Protein AF-A0A4Y8D095-F1 (afdb_monomer)

Mean predicted aligned error: 17.62 Å

Organism: NCBI:txid38488

InterPro domains:
  IPR000326 Phosphatidic acid phosphatase type 2/haloperoxidase [PF01569] (155-206)
  IPR036938 Phosphatidic acid phosphatase type 2/haloperoxidase superfamily [SSF48317] (33-218)
  IPR043216 Phosphatidic acid phosphatases-like [PTHR10165] (28-145)

pLDDT: mean 82.64, std 12.4, range [42.34, 95.5]

Secondary structure (DSSP, 8-state):
----------GGGS-SHHHHHHHHHHHSSHHHHHHHHHHHHHHHHHHHH-PPPP----TT-GGG-PPP-SS-SS-HHHHHIIIIIHHHHHHHHHHHHTT--HHHHHHHHHHHHHHHHHHHHHHHHHHHHH-PPPTTHHHHH---TTS--------HHHHHHHHHHHHHHHHHHHHHHHTT-S-HHHHHHHHHHHHHHHHHHHHHHS--TTSTTTTSPPPPHHHHHHHHHHHHHHHHHHHHHHHHHHHHHHHHSS--

Foldseek 3Di:
DDDDDDPPPDLCPDDDDSNVVVVCVVVDCVVLVVLQVVLLVVQVCCVPPADFDADDDAPPDQQQADADDPDDPADPVNVCCVLPVVVLVVLVVVCVVVVHDPVVVVVVNSVSSSVVSVVSSVVVVVCRVVNDDDSPNCNVVVDDPPDDHPDPPPPVVVVCVVCVVVVVLVVVLVVCVVVVNDDPVVSVVVVVVVVVVVVVVLVVFAPDPPDPRRVHGDDDPVRVVVVVVVVVVVVVVVVVVVVVVVVVVVVVVVPD

Radius of gyration: 37.76 Å; Cα contacts (8 Å, |Δi|>4): 104; chains: 1; bounding box: 84×69×95 Å

Sequence (256 aa):
MSRIGRNTGGLTSKPGWIGAVARFWEKSYAPDYVGFVLLLTAYILIEFLREPFHRMFFINNINIQYPHALVERVPVGWNLIYAGVIPCITLAIWLGISRANLHKCHVTMLGFFIGLVLTSFITDVIKNAVGRPRPDLISRCKPTPETPENKPRTDLGRVLLALAPLLGAAMIAISRCEDYRHDVYDVTCGSILGISLAYFSYRRYFPRLHSSKCHEPYPSREAAFNQGFGKIKNDEETEVGRAREFDVSDNESDAS

Solvent-accessible surface area (backbone atoms only — not comparable to full-atom values): 15115 Å² total; per-residue (Å²): 140,80,85,82,77,77,86,82,81,52,65,56,75,42,86,58,70,68,12,50,50,44,46,48,48,75,75,39,69,56,58,60,54,52,51,42,53,52,50,53,50,52,40,54,49,44,72,73,73,54,80,64,43,84,65,92,82,64,89,73,42,72,76,30,58,37,78,65,74,89,70,65,96,68,46,74,71,56,47,50,42,62,71,46,50,48,55,51,49,52,50,51,50,51,40,57,76,66,65,52,54,70,69,56,52,49,54,54,51,51,50,50,53,45,50,51,54,51,51,53,44,54,51,50,55,49,50,33,70,65,25,73,78,56,43,33,44,48,58,72,67,56,77,63,90,85,60,84,73,72,71,82,85,75,57,60,66,60,52,53,64,64,43,49,64,56,52,52,51,49,54,53,53,50,52,37,46,74,69,69,72,46,56,70,67,57,58,49,52,52,50,53,51,52,53,49,52,51,50,52,57,46,57,72,48,23,54,60,84,88,44,98,57,38,88,46,64,66,74,49,74,64,57,52,48,52,52,50,55,52,46,53,54,51,51,52,53,50,51,54,50,52,50,52,54,52,56,48,56,59,59,61,68,76,73,118

Structure (mmCIF, N/CA/C/O backbone):
data_AF-A0A4Y8D095-F1
#
_entry.id   AF-A0A4Y8D095-F1
#
loop_
_atom_site.group_PDB
_atom_site.id
_atom_site.type_symbol
_atom_site.label_atom_id
_atom_site.label_alt_id
_atom_site.label_comp_id
_atom_site.label_asym_id
_atom_site.label_entity_id
_atom_site.label_seq_id
_atom_site.pdbx_PDB_ins_code
_atom_site.Cartn_x
_atom_site.Cartn_y
_atom_site.Cartn_z
_atom_site.occupancy
_atom_site.B_iso_or_equiv
_atom_site.auth_seq_id
_atom_site.auth_comp_id
_atom_site.auth_asym_id
_atom_site.auth_atom_id
_atom_site.pdbx_PDB_model_num
ATOM 1 N N . MET A 1 1 ? -17.726 38.857 41.041 1.00 46.12 1 MET A N 1
ATOM 2 C CA . MET A 1 1 ? -17.926 38.818 39.569 1.00 46.12 1 MET A CA 1
ATOM 3 C C . MET A 1 1 ? -16.888 37.839 39.029 1.00 46.12 1 MET A C 1
ATOM 5 O O . MET A 1 1 ? -15.747 37.989 39.414 1.00 46.12 1 MET A O 1
ATOM 9 N N . SER A 1 2 ? -17.147 36.757 38.299 1.00 42.34 2 SER A N 1
ATOM 10 C CA . SER A 1 2 ? -18.188 36.410 37.330 1.00 42.34 2 SER A CA 1
ATOM 11 C C . SER A 1 2 ? -18.339 34.874 37.314 1.00 42.34 2 SER A C 1
ATOM 13 O O . SER A 1 2 ? -17.343 34.163 37.194 1.00 42.34 2 SER A O 1
ATOM 15 N N . ARG A 1 3 ? -19.566 34.349 37.458 1.00 46.00 3 ARG A N 1
ATOM 16 C CA . ARG A 1 3 ? -19.883 32.953 37.111 1.00 46.00 3 ARG A CA 1
ATOM 17 C C . ARG A 1 3 ? -20.113 32.923 35.603 1.00 46.00 3 ARG A C 1
ATOM 19 O O . ARG A 1 3 ? -21.157 33.368 35.137 1.00 46.00 3 ARG A O 1
ATOM 26 N N . ILE A 1 4 ? -19.139 32.416 34.854 1.00 52.09 4 ILE A N 1
ATOM 27 C CA . ILE A 1 4 ? -19.283 32.152 33.421 1.00 52.09 4 ILE A CA 1
ATOM 28 C C . ILE A 1 4 ? -20.331 31.044 33.261 1.00 52.09 4 ILE A C 1
ATOM 30 O O . ILE A 1 4 ? -20.116 29.897 33.656 1.00 52.09 4 ILE A O 1
ATOM 34 N N . GLY A 1 5 ? -21.498 31.418 32.737 1.00 47.72 5 GLY A N 1
ATOM 35 C CA . GLY A 1 5 ? -22.585 30.503 32.424 1.00 47.72 5 GLY A CA 1
ATOM 36 C C . GLY A 1 5 ? -22.157 29.505 31.353 1.00 47.72 5 GLY A C 1
ATOM 37 O O . GLY A 1 5 ? -21.861 29.882 30.221 1.00 47.72 5 GLY A O 1
ATOM 38 N N . ARG A 1 6 ? -22.147 28.215 31.702 1.00 48.38 6 ARG A N 1
ATOM 39 C CA . ARG A 1 6 ? -22.129 27.136 30.710 1.00 48.38 6 ARG A CA 1
ATOM 40 C C . ARG A 1 6 ? -23.477 27.132 29.997 1.00 48.38 6 ARG A C 1
ATOM 42 O O . ARG A 1 6 ? -24.501 26.797 30.588 1.00 48.38 6 ARG A O 1
ATOM 49 N N . ASN A 1 7 ? -23.443 27.512 28.728 1.00 44.97 7 ASN A N 1
ATOM 50 C CA . ASN A 1 7 ? -24.549 27.450 27.788 1.00 44.97 7 ASN A CA 1
ATOM 51 C C . ASN A 1 7 ? -25.030 25.987 27.655 1.00 44.97 7 ASN A C 1
ATOM 53 O O . ASN A 1 7 ? -24.430 25.190 26.939 1.00 44.97 7 ASN A O 1
ATOM 57 N N . THR A 1 8 ? -26.058 25.598 28.412 1.00 50.53 8 THR A N 1
ATOM 58 C CA . THR A 1 8 ? -26.595 24.225 28.470 1.00 50.53 8 THR A CA 1
ATOM 59 C C . THR A 1 8 ? -27.877 24.121 27.646 1.00 50.53 8 THR A C 1
ATOM 61 O O . THR A 1 8 ? -28.969 23.890 28.153 1.00 50.53 8 THR A O 1
ATOM 64 N N . GLY A 1 9 ? -27.732 24.295 26.333 1.00 51.09 9 GLY A N 1
ATOM 65 C CA . GLY A 1 9 ? -28.782 24.053 25.339 1.00 51.09 9 GLY A CA 1
ATOM 66 C C . GLY A 1 9 ? -28.543 22.775 24.529 1.00 51.09 9 GLY A C 1
ATOM 67 O O . GLY A 1 9 ? -28.634 22.810 23.305 1.00 51.09 9 GLY A O 1
ATOM 68 N N . GLY A 1 10 ? -28.159 21.669 25.176 1.00 64.25 10 GLY A N 1
ATOM 69 C CA . GLY A 1 10 ? -27.955 20.380 24.502 1.00 64.25 10 GLY A CA 1
ATOM 70 C C . GLY A 1 10 ? -29.271 19.771 24.000 1.00 64.25 10 GLY A C 1
ATOM 71 O O . GLY A 1 10 ? -30.337 20.047 24.544 1.00 64.25 10 GLY A O 1
ATOM 72 N N . LEU A 1 11 ? -29.229 18.911 22.973 1.00 62.97 11 LEU A N 1
ATOM 73 C CA . LEU A 1 11 ? -30.430 18.231 22.448 1.00 62.97 11 LEU A CA 1
ATOM 74 C C . LEU A 1 11 ? -31.210 17.447 23.524 1.00 62.97 11 LEU A C 1
ATOM 76 O O . LEU A 1 11 ? -32.407 17.223 23.367 1.00 62.97 11 LEU A O 1
ATOM 80 N N . THR A 1 12 ? -30.556 17.066 24.621 1.00 67.25 12 THR A N 1
ATOM 81 C CA . THR A 1 12 ? -31.124 16.315 25.746 1.00 67.25 12 THR A CA 1
ATOM 82 C C . THR A 1 12 ? -32.072 17.111 26.640 1.00 67.25 12 THR A C 1
ATOM 84 O O . THR A 1 12 ? -32.918 16.500 27.296 1.00 67.25 12 THR A O 1
ATOM 87 N N . SER A 1 13 ? -31.985 18.448 26.652 1.00 71.44 13 SER A N 1
ATOM 88 C CA . SER A 1 13 ? -32.890 19.321 27.417 1.00 71.44 13 SER A CA 1
ATOM 89 C C . SER A 1 13 ? -34.117 19.779 26.621 1.00 71.44 13 SER A C 1
ATOM 91 O O . SER A 1 13 ? -35.021 20.392 27.191 1.00 71.44 13 SER A O 1
ATOM 93 N N . LYS A 1 14 ? -34.198 19.456 25.320 1.00 77.25 14 LYS A N 1
ATOM 94 C CA . LYS A 1 14 ? -35.360 19.787 24.483 1.00 77.25 14 LYS A CA 1
ATOM 95 C C . LYS A 1 14 ? -36.558 18.877 24.822 1.00 77.25 14 LYS A C 1
ATOM 97 O O . LYS A 1 14 ? -36.400 17.655 24.844 1.00 77.25 14 LYS A O 1
ATOM 102 N N . PRO A 1 15 ? -37.763 19.425 25.060 1.00 76.44 15 PRO A N 1
ATOM 103 C CA . PRO A 1 15 ? -38.967 18.617 25.233 1.00 76.44 15 PRO A CA 1
ATOM 104 C C . PRO A 1 15 ? -39.385 17.956 23.909 1.00 76.44 15 PRO A C 1
ATOM 106 O O . PRO A 1 15 ? -39.141 18.487 22.826 1.00 76.44 15 PRO A O 1
ATOM 109 N N . GLY A 1 16 ? -40.021 16.786 23.997 1.00 84.88 16 GLY A N 1
ATOM 110 C CA . GLY A 1 16 ? -40.491 16.015 22.842 1.00 84.88 16 GLY A CA 1
ATOM 111 C C . GLY A 1 16 ? -39.612 14.813 22.476 1.00 84.88 16 GLY A C 1
ATOM 112 O O . GLY A 1 16 ? -38.647 14.472 23.163 1.00 84.88 16 GLY A O 1
ATOM 113 N N . TRP A 1 17 ? -39.984 14.144 21.383 1.00 83.69 17 TRP A N 1
ATOM 114 C CA . TRP A 1 17 ? -39.402 12.870 20.946 1.00 83.69 17 TRP A CA 1
ATOM 115 C C . TRP A 1 17 ? -37.894 12.945 20.656 1.00 83.69 17 TRP A C 1
ATOM 117 O O . TRP A 1 17 ? -37.155 12.049 21.049 1.00 83.69 17 TRP A O 1
ATOM 127 N N . ILE A 1 18 ? -37.408 14.051 20.085 1.00 82.50 18 ILE A N 1
ATOM 128 C CA . ILE A 1 18 ? -35.979 14.272 19.792 1.00 82.50 18 ILE A CA 1
ATOM 129 C C . ILE A 1 18 ? -35.139 14.267 21.079 1.00 82.50 18 ILE A C 1
ATOM 131 O O . ILE A 1 18 ? -34.088 13.631 21.137 1.00 82.50 18 ILE A O 1
ATOM 135 N N . GLY A 1 19 ? -35.618 14.922 22.141 1.00 81.12 19 GLY A N 1
ATOM 136 C CA . GLY A 1 19 ? -34.935 14.917 23.435 1.00 81.12 19 GLY A CA 1
ATOM 137 C C . GLY A 1 19 ? -35.072 13.593 24.187 1.00 81.12 19 GLY A C 1
ATOM 138 O O . GLY A 1 19 ? -34.216 13.270 25.009 1.00 81.12 19 GLY A O 1
ATOM 139 N N . ALA A 1 20 ? -36.121 12.807 23.923 1.00 80.56 20 ALA A N 1
ATOM 140 C CA . ALA A 1 20 ? -36.251 11.446 24.447 1.00 80.56 20 ALA A CA 1
ATOM 141 C C . ALA A 1 20 ? -35.244 10.488 23.784 1.00 80.56 20 ALA A C 1
ATOM 143 O O . ALA A 1 20 ? -34.559 9.749 24.490 1.00 80.56 20 ALA A O 1
ATOM 144 N N . VAL A 1 21 ? -35.088 10.565 22.458 1.00 82.81 21 VAL A N 1
ATOM 145 C CA . VAL A 1 21 ? -34.087 9.792 21.703 1.00 82.81 21 VAL A CA 1
ATOM 146 C C . VAL A 1 21 ? -32.671 10.173 22.128 1.00 82.81 21 VAL A C 1
ATOM 148 O O . VAL A 1 21 ? -31.880 9.286 22.425 1.00 82.81 21 VAL A O 1
ATOM 151 N N . ALA A 1 22 ? -32.360 11.467 22.248 1.00 80.75 22 ALA A N 1
ATOM 152 C CA . ALA A 1 22 ? -31.041 11.921 22.699 1.00 80.75 22 ALA A CA 1
ATOM 153 C C . ALA A 1 22 ? -30.687 11.398 24.106 1.00 80.75 22 ALA A C 1
ATOM 155 O O . ALA A 1 22 ? -29.580 10.915 24.330 1.00 80.75 22 ALA A O 1
ATOM 156 N N . ARG A 1 23 ? -31.645 11.414 25.045 1.00 80.06 23 ARG A N 1
ATOM 157 C CA . ARG A 1 23 ? -31.452 10.859 26.397 1.00 80.06 23 ARG A CA 1
ATOM 158 C C . ARG A 1 23 ? -31.293 9.340 26.395 1.00 80.06 23 ARG A C 1
ATOM 160 O O . ARG A 1 23 ? -30.511 8.813 27.180 1.00 80.06 23 ARG A O 1
ATOM 167 N N . PHE A 1 24 ? -32.025 8.635 25.535 1.00 81.00 24 PHE A N 1
ATOM 168 C CA . PHE A 1 24 ? -31.871 7.191 25.365 1.00 81.00 24 PHE A CA 1
ATOM 169 C C . PHE A 1 24 ? -30.495 6.840 24.786 1.00 81.00 24 PHE A C 1
ATOM 171 O O . PHE A 1 24 ? -29.859 5.908 25.269 1.00 81.00 24 PHE A O 1
ATOM 178 N N . TRP A 1 25 ? -30.025 7.617 23.809 1.00 81.12 25 TRP A N 1
ATOM 179 C CA . TRP A 1 25 ? -28.739 7.439 23.136 1.00 81.12 25 TRP A CA 1
ATOM 180 C C . TRP A 1 25 ? -27.539 7.691 24.056 1.00 81.12 25 TRP A C 1
ATOM 182 O O . TRP A 1 25 ? -26.561 6.961 23.984 1.00 81.12 25 TRP A O 1
ATOM 192 N N . GLU A 1 26 ? -27.620 8.678 24.955 1.00 77.81 26 GLU A N 1
ATOM 193 C CA . GLU A 1 26 ? -26.567 8.927 25.956 1.00 77.81 26 GLU A CA 1
ATOM 194 C C . GLU A 1 26 ? -26.550 7.893 27.089 1.00 77.81 26 GLU A C 1
ATOM 196 O O . GLU A 1 26 ? -25.509 7.650 27.695 1.00 77.81 26 GLU A O 1
ATOM 201 N N . LYS A 1 27 ? -27.707 7.308 27.420 1.00 77.12 27 LYS A N 1
ATOM 202 C CA . LYS A 1 27 ? -27.858 6.440 28.599 1.00 77.12 27 LYS A CA 1
ATOM 203 C C . LYS A 1 27 ? -27.802 4.945 28.277 1.00 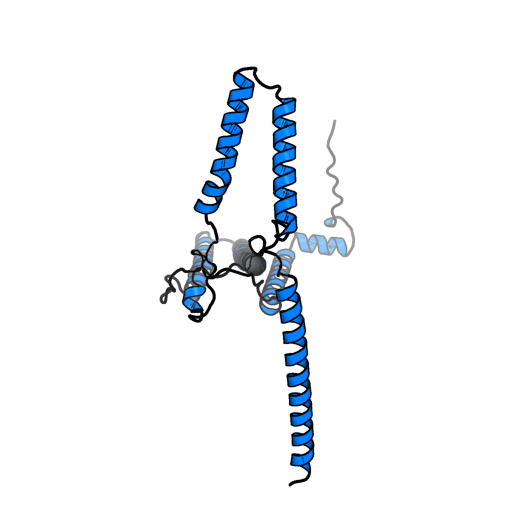77.12 27 LYS A C 1
ATOM 205 O O . LYS A 1 27 ? -27.700 4.136 29.196 1.00 77.12 27 LYS A O 1
ATOM 210 N N . SER A 1 28 ? -27.875 4.586 26.998 1.00 80.75 28 SER A N 1
ATOM 211 C CA . SER A 1 28 ? -27.890 3.204 26.511 1.00 80.75 28 SER A CA 1
ATOM 212 C C . SER A 1 28 ? -26.684 2.936 25.618 1.00 80.75 28 SER A C 1
ATOM 214 O O . SER A 1 28 ? -26.179 3.843 24.974 1.00 80.75 28 SER A O 1
ATOM 216 N N . TYR A 1 29 ? -26.293 1.670 25.477 1.00 82.12 29 TYR A N 1
ATOM 217 C CA . TYR A 1 29 ? -25.233 1.228 24.550 1.00 82.12 29 TYR A CA 1
ATOM 218 C C . TYR A 1 29 ? -25.649 1.219 23.071 1.00 82.12 29 TYR A C 1
ATOM 220 O O . TYR A 1 29 ? -24.933 0.704 22.218 1.00 82.12 29 TYR A O 1
ATOM 228 N N . ALA A 1 30 ? -26.838 1.738 22.758 1.00 84.00 30 ALA A N 1
ATOM 229 C CA . ALA A 1 30 ? -27.386 1.799 21.408 1.00 84.00 30 ALA A CA 1
ATOM 230 C C . ALA A 1 30 ? -26.395 2.352 20.356 1.00 84.00 30 ALA A C 1
ATOM 232 O O . ALA A 1 30 ? -26.250 1.693 19.326 1.00 84.00 30 ALA A O 1
ATOM 233 N N . PRO A 1 31 ? -25.670 3.473 20.585 1.00 87.12 31 PRO A N 1
ATOM 234 C CA . PRO A 1 31 ? -24.629 3.942 19.668 1.00 87.12 31 PRO A CA 1
ATOM 235 C C . PRO A 1 31 ? -23.576 2.896 19.313 1.00 87.12 31 PRO A C 1
ATOM 237 O O . PRO A 1 31 ? -23.230 2.773 18.141 1.00 87.12 31 PRO A O 1
ATOM 240 N N . ASP A 1 32 ? -23.077 2.148 20.296 1.00 88.69 32 ASP A N 1
ATOM 241 C CA . ASP A 1 32 ? -21.965 1.217 20.095 1.00 88.69 32 ASP A CA 1
ATOM 242 C C . ASP A 1 32 ? -22.395 0.027 19.231 1.00 88.69 32 ASP A C 1
ATOM 244 O O . ASP A 1 32 ? -21.688 -0.365 18.304 1.00 88.69 32 ASP A O 1
ATOM 248 N N . TYR A 1 33 ? -23.598 -0.505 19.470 1.00 90.81 33 TYR A N 1
ATOM 249 C CA . TYR A 1 33 ? -24.166 -1.577 18.649 1.00 90.81 33 TYR A CA 1
ATOM 250 C C . TYR A 1 33 ? -24.519 -1.118 17.239 1.00 90.81 33 TYR A C 1
ATOM 252 O O . TYR A 1 33 ? -24.243 -1.832 16.276 1.00 90.81 33 TYR A O 1
ATOM 260 N N . VAL A 1 34 ? -25.115 0.070 17.103 1.00 92.56 34 VAL A N 1
ATOM 261 C CA . VAL A 1 34 ? -25.423 0.643 15.787 1.00 92.56 34 VAL A CA 1
ATOM 262 C C . VAL A 1 34 ? -24.127 0.877 15.011 1.00 92.56 34 VAL A C 1
ATOM 264 O O . VAL A 1 34 ? -24.037 0.486 13.849 1.00 92.56 34 VAL A O 1
ATOM 267 N N . GLY A 1 35 ? -23.101 1.429 15.661 1.00 91.31 35 GLY A N 1
ATOM 268 C CA . GLY A 1 35 ? -21.771 1.601 15.084 1.00 91.31 35 GLY A CA 1
ATOM 269 C C . GLY A 1 35 ? -21.145 0.273 14.659 1.00 91.31 35 GLY A C 1
ATOM 270 O O . GLY A 1 35 ? -20.668 0.163 13.532 1.00 91.31 35 GLY A O 1
ATOM 271 N N . PHE A 1 36 ? -21.210 -0.752 15.511 1.00 93.12 36 PHE A N 1
ATOM 272 C CA . PHE A 1 36 ? -20.699 -2.088 15.202 1.00 93.12 36 PHE A CA 1
ATOM 273 C C . PHE A 1 36 ? -21.394 -2.716 13.988 1.00 93.12 36 PHE A C 1
ATOM 275 O O . PHE A 1 36 ? -20.720 -3.192 13.077 1.00 93.12 36 PHE A O 1
ATOM 282 N N . VAL A 1 37 ? -22.729 -2.690 13.941 1.00 94.88 37 VAL A N 1
ATOM 283 C CA . VAL A 1 37 ? -23.503 -3.263 12.828 1.00 94.88 37 VAL A CA 1
ATOM 284 C C . VAL A 1 37 ? -23.238 -2.509 11.528 1.00 94.88 37 VAL A C 1
ATOM 286 O O . VAL A 1 37 ? -23.036 -3.142 10.491 1.00 94.88 37 VAL A O 1
ATOM 289 N N . LEU A 1 38 ? -23.193 -1.174 11.567 1.00 94.25 38 LEU A N 1
ATOM 290 C CA . LEU A 1 38 ? -22.866 -0.359 10.394 1.00 94.25 38 LEU A CA 1
ATOM 291 C C . LEU A 1 38 ? -21.459 -0.656 9.881 1.00 94.25 38 LEU A C 1
ATOM 293 O O . LEU A 1 38 ? -21.273 -0.831 8.679 1.00 94.25 38 LEU A O 1
ATOM 297 N N . LEU A 1 39 ? -20.485 -0.756 10.784 1.00 93.44 39 LEU A N 1
ATOM 298 C CA . LEU A 1 39 ? -19.103 -1.066 10.442 1.00 93.44 39 LEU A CA 1
ATOM 299 C C . LEU A 1 39 ? -18.969 -2.472 9.845 1.00 93.44 39 LEU A C 1
ATOM 301 O O . LEU A 1 39 ? -18.321 -2.634 8.816 1.00 93.44 39 LEU A O 1
ATOM 305 N N . LEU A 1 40 ? -19.614 -3.475 10.446 1.00 93.38 40 LEU A N 1
ATOM 306 C CA . LEU A 1 40 ? -19.618 -4.847 9.939 1.00 93.38 40 LEU A CA 1
ATOM 307 C C . LEU A 1 40 ? -20.285 -4.932 8.560 1.00 93.38 40 LEU A C 1
ATOM 309 O O . LEU A 1 40 ? -19.769 -5.588 7.659 1.00 93.38 40 LEU A O 1
ATOM 313 N N . THR A 1 41 ? -21.402 -4.229 8.378 1.00 93.69 41 THR A N 1
ATOM 314 C CA . THR A 1 41 ? -22.099 -4.158 7.088 1.00 93.69 41 THR A CA 1
ATOM 315 C C . THR A 1 41 ? -21.212 -3.495 6.038 1.00 93.69 41 THR A C 1
ATOM 317 O O . THR A 1 41 ? -21.056 -4.030 4.946 1.00 93.69 41 THR A O 1
ATOM 320 N N . ALA A 1 42 ? -20.576 -2.367 6.369 1.00 92.38 42 ALA A N 1
ATOM 321 C CA . ALA A 1 42 ? -19.645 -1.687 5.474 1.00 92.38 42 ALA A CA 1
ATOM 322 C C . ALA A 1 42 ? -18.446 -2.574 5.109 1.00 92.38 42 ALA A C 1
ATOM 324 O O . ALA A 1 42 ? -18.037 -2.592 3.951 1.00 92.38 42 ALA A O 1
ATOM 325 N N . TYR A 1 43 ? -17.914 -3.334 6.069 1.00 92.31 43 TYR A N 1
ATOM 326 C CA . TYR A 1 43 ? -16.837 -4.292 5.839 1.00 92.31 43 TYR A CA 1
ATOM 327 C C . TYR A 1 43 ? -17.240 -5.379 4.837 1.00 92.31 43 TYR A C 1
ATOM 329 O O . TYR A 1 43 ? -16.584 -5.527 3.809 1.00 92.31 43 TYR A O 1
ATOM 337 N N . ILE A 1 44 ? -18.370 -6.053 5.069 1.00 92.44 44 ILE A N 1
ATOM 338 C CA . ILE A 1 44 ? -18.886 -7.099 4.170 1.00 92.44 44 ILE A CA 1
ATOM 339 C C . ILE A 1 44 ? -19.179 -6.533 2.772 1.00 92.44 44 ILE A C 1
ATOM 341 O O . ILE A 1 44 ? -18.873 -7.169 1.764 1.00 92.44 44 ILE A O 1
ATOM 345 N N . LEU A 1 45 ? -19.747 -5.325 2.692 1.00 91.00 45 LEU A N 1
ATOM 346 C CA . LEU A 1 45 ? -20.023 -4.667 1.414 1.00 91.00 45 LEU A CA 1
ATOM 347 C C . LEU A 1 45 ? -18.741 -4.367 0.631 1.00 91.00 45 LEU A C 1
ATOM 349 O O . LEU A 1 45 ? -18.724 -4.554 -0.582 1.00 91.00 45 LEU A O 1
ATOM 353 N N . ILE A 1 46 ? -17.671 -3.915 1.292 1.00 87.19 46 ILE A N 1
ATOM 354 C CA . ILE A 1 46 ? -16.385 -3.676 0.624 1.00 87.19 46 ILE A CA 1
ATOM 355 C C . ILE A 1 46 ? -15.771 -4.991 0.141 1.00 87.19 46 ILE A C 1
ATOM 357 O O . ILE A 1 46 ? -15.327 -5.039 -1.003 1.00 87.19 46 ILE A O 1
ATOM 361 N N . GLU A 1 47 ? -15.787 -6.037 0.969 1.00 86.44 47 GLU A N 1
ATOM 362 C CA . GLU A 1 47 ? -15.263 -7.366 0.622 1.00 86.44 47 GLU A CA 1
ATOM 363 C C . GLU A 1 47 ? -15.910 -7.913 -0.664 1.00 86.44 47 GLU A C 1
ATOM 365 O O . GLU A 1 47 ? -15.235 -8.506 -1.500 1.00 86.44 47 GLU A O 1
ATOM 370 N N . PHE A 1 48 ? -17.214 -7.679 -0.846 1.00 86.94 48 PHE A N 1
ATOM 371 C CA . PHE A 1 48 ? -17.960 -8.210 -1.986 1.00 86.94 48 PHE A CA 1
ATOM 372 C C . PHE A 1 48 ? -17.956 -7.297 -3.223 1.00 86.94 48 PHE A C 1
ATOM 374 O O . PHE A 1 48 ? -17.995 -7.789 -4.348 1.00 86.94 48 PHE A O 1
ATOM 381 N N . LEU A 1 49 ? -17.947 -5.970 -3.045 1.00 86.19 49 LEU A N 1
ATOM 382 C CA . LEU A 1 49 ? -18.170 -5.018 -4.145 1.00 86.19 49 LEU A CA 1
ATOM 383 C C . LEU A 1 49 ? -16.892 -4.388 -4.706 1.00 86.19 49 LEU A C 1
ATOM 385 O O . LEU A 1 49 ? -16.946 -3.769 -5.772 1.00 86.19 49 L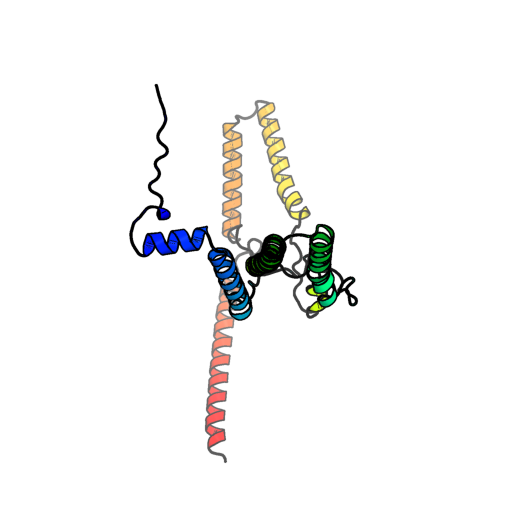EU A O 1
ATOM 389 N N . ARG A 1 50 ? -15.759 -4.450 -3.994 1.00 83.62 50 ARG A N 1
ATOM 390 C CA . ARG A 1 50 ? -14.531 -3.760 -4.412 1.00 83.62 50 ARG A CA 1
ATOM 391 C C . ARG A 1 50 ? -13.454 -4.730 -4.872 1.00 83.62 50 ARG A C 1
ATOM 393 O O . ARG A 1 50 ? -12.802 -5.385 -4.070 1.00 83.62 50 ARG A O 1
ATOM 400 N N . GLU A 1 51 ? -13.185 -4.697 -6.172 1.00 83.69 51 GLU A N 1
ATOM 401 C CA . GLU A 1 51 ? -11.961 -5.262 -6.730 1.00 83.69 51 GLU A CA 1
ATOM 402 C C . GLU A 1 51 ? -10.731 -4.449 -6.271 1.00 83.69 51 GLU A C 1
ATOM 404 O O . GLU A 1 51 ? -10.803 -3.216 -6.161 1.00 83.69 51 GLU A O 1
ATOM 409 N N . PRO A 1 52 ? -9.596 -5.108 -5.976 1.00 82.69 52 PRO A N 1
ATOM 410 C CA . PRO A 1 52 ? -8.380 -4.433 -5.539 1.00 82.69 52 PRO A CA 1
ATOM 411 C C . PRO A 1 52 ? -7.786 -3.573 -6.663 1.00 82.69 52 PRO A C 1
ATOM 413 O O . PRO A 1 52 ? -7.764 -3.969 -7.826 1.00 82.69 52 PRO A O 1
ATOM 416 N N . PHE A 1 53 ? -7.236 -2.403 -6.324 1.00 85.69 53 PHE A N 1
ATOM 417 C CA . PHE A 1 53 ? -6.563 -1.561 -7.312 1.00 85.69 53 PHE A CA 1
ATOM 418 C C . PHE A 1 53 ? -5.316 -2.262 -7.875 1.00 85.69 53 PHE A C 1
ATOM 420 O O . PHE A 1 53 ? -4.401 -2.628 -7.134 1.00 85.69 53 PHE A O 1
ATOM 427 N N . HIS A 1 54 ? -5.250 -2.413 -9.199 1.00 85.25 54 HIS A N 1
ATOM 428 C CA . HIS A 1 54 ? -4.102 -3.004 -9.882 1.00 85.25 54 HIS A CA 1
ATOM 429 C C . HIS A 1 54 ? -3.133 -1.926 -10.370 1.00 85.25 54 HIS A C 1
ATOM 431 O O . HIS A 1 54 ? -3.483 -1.052 -11.162 1.00 85.25 54 HIS A O 1
ATOM 437 N N . ARG A 1 55 ? -1.875 -2.012 -9.926 1.00 83.69 55 ARG A N 1
ATOM 438 C CA . ARG A 1 55 ? -0.794 -1.107 -10.330 1.00 83.69 55 ARG A CA 1
ATOM 439 C C . ARG A 1 55 ? 0.191 -1.804 -11.274 1.00 83.69 55 ARG A C 1
ATOM 441 O O . ARG A 1 55 ? 0.590 -2.938 -11.031 1.00 83.69 55 ARG A O 1
ATOM 448 N N . MET A 1 56 ? 0.656 -1.083 -12.297 1.00 84.00 56 MET A N 1
ATOM 449 C CA . MET A 1 56 ? 1.721 -1.547 -13.197 1.00 84.00 56 MET A CA 1
ATOM 450 C C . MET A 1 56 ? 3.064 -1.694 -12.456 1.00 84.00 56 MET A C 1
ATOM 452 O O . MET A 1 56 ? 3.435 -0.839 -11.644 1.00 84.00 56 MET A O 1
ATOM 456 N N . PHE A 1 57 ? 3.813 -2.757 -12.759 1.00 86.44 57 PHE A N 1
ATOM 457 C CA . PHE A 1 57 ? 5.141 -3.034 -12.205 1.00 86.44 57 PHE A CA 1
ATOM 458 C C . PHE A 1 57 ? 6.108 -3.502 -13.299 1.00 86.44 57 PHE A C 1
ATOM 460 O O . PHE A 1 57 ? 5.694 -3.935 -14.370 1.00 86.44 57 PHE A O 1
ATOM 467 N N . PHE A 1 58 ? 7.407 -3.422 -13.016 1.00 85.31 58 PHE A N 1
ATOM 468 C CA . PHE A 1 58 ? 8.455 -3.941 -13.892 1.00 85.31 58 PHE A CA 1
ATOM 469 C C . PHE A 1 58 ? 8.992 -5.265 -13.351 1.00 85.31 58 PHE A C 1
ATOM 471 O O . PHE A 1 58 ? 9.186 -5.396 -12.143 1.00 85.31 58 PHE A O 1
ATOM 478 N N . ILE A 1 59 ? 9.267 -6.222 -14.240 1.00 84.38 59 ILE A N 1
ATOM 479 C CA . ILE A 1 59 ? 9.759 -7.563 -13.873 1.00 84.38 59 ILE A CA 1
ATOM 480 C C . ILE A 1 59 ? 11.136 -7.499 -13.210 1.00 84.38 59 ILE A C 1
ATOM 482 O O . ILE A 1 59 ? 11.401 -8.268 -12.297 1.00 84.38 59 ILE A O 1
ATOM 486 N N . ASN A 1 60 ? 11.974 -6.539 -13.602 1.00 81.88 60 ASN A N 1
ATOM 487 C CA . ASN A 1 60 ? 13.325 -6.319 -13.076 1.00 81.88 60 ASN A CA 1
ATOM 488 C C . ASN A 1 60 ? 13.372 -5.747 -11.637 1.00 81.88 60 ASN A C 1
ATOM 490 O O . ASN A 1 60 ? 14.450 -5.448 -11.128 1.00 81.88 60 ASN A O 1
ATOM 494 N N . ASN A 1 61 ? 12.227 -5.521 -10.984 1.00 84.06 61 ASN A N 1
ATOM 495 C CA . ASN A 1 61 ? 12.190 -4.922 -9.654 1.00 84.06 61 ASN A CA 1
ATOM 496 C C . ASN A 1 61 ? 12.540 -5.956 -8.572 1.00 84.06 61 ASN A C 1
ATOM 498 O O . ASN A 1 61 ? 11.792 -6.896 -8.327 1.00 84.06 61 ASN A O 1
ATOM 502 N N . ILE A 1 62 ? 13.640 -5.728 -7.854 1.00 85.81 62 ILE A N 1
ATOM 503 C CA . ILE A 1 62 ? 14.142 -6.641 -6.812 1.00 85.81 62 ILE A CA 1
ATOM 504 C C . ILE A 1 62 ? 13.119 -6.841 -5.678 1.00 85.81 62 ILE A C 1
ATOM 506 O O . ILE A 1 62 ? 13.016 -7.928 -5.119 1.00 85.81 62 ILE A O 1
ATOM 510 N N . ASN A 1 63 ? 12.297 -5.830 -5.374 1.00 89.31 63 ASN A N 1
ATOM 511 C CA . ASN A 1 63 ? 11.329 -5.897 -4.272 1.00 89.31 63 ASN A CA 1
ATOM 512 C C . ASN A 1 63 ? 10.184 -6.905 -4.501 1.00 89.31 63 ASN A C 1
ATOM 514 O O . ASN A 1 63 ? 9.444 -7.179 -3.560 1.00 89.31 63 ASN A O 1
ATOM 518 N N . ILE A 1 64 ? 10.004 -7.418 -5.727 1.00 90.12 64 ILE A N 1
ATOM 519 C CA . ILE A 1 64 ? 8.941 -8.378 -6.097 1.00 90.12 64 ILE A CA 1
ATOM 520 C C . ILE A 1 64 ? 9.482 -9.760 -6.507 1.00 90.12 64 ILE A C 1
ATOM 522 O O . ILE A 1 64 ? 8.718 -10.621 -6.954 1.00 90.12 64 ILE A O 1
ATOM 526 N N . GLN A 1 65 ? 10.796 -9.967 -6.381 1.00 88.81 65 GLN A N 1
ATOM 527 C CA . GLN A 1 65 ? 11.502 -11.182 -6.802 1.00 88.81 65 GLN A CA 1
ATOM 528 C C . GLN A 1 65 ? 11.892 -12.091 -5.625 1.00 88.81 65 GLN A C 1
ATOM 530 O O . GLN A 1 65 ? 12.753 -12.959 -5.771 1.00 88.81 65 GLN A O 1
ATOM 535 N N . TYR A 1 66 ? 11.279 -11.924 -4.450 1.00 91.44 66 TYR A N 1
ATOM 536 C CA . TYR A 1 66 ? 11.584 -12.796 -3.319 1.00 91.44 66 TYR A CA 1
ATOM 537 C C . TYR A 1 66 ? 11.155 -14.248 -3.607 1.00 91.44 66 TYR A C 1
ATOM 539 O O . TYR A 1 66 ? 10.139 -14.488 -4.279 1.00 91.44 66 TYR A O 1
ATOM 547 N N . PRO A 1 67 ? 11.917 -15.242 -3.112 1.00 91.75 67 PRO A N 1
ATOM 548 C CA . PRO A 1 67 ? 11.587 -16.646 -3.310 1.00 91.75 67 PRO A CA 1
ATOM 549 C C . PRO A 1 67 ? 10.279 -17.000 -2.594 1.00 91.75 67 PRO A C 1
ATOM 551 O O . PRO A 1 67 ? 10.037 -16.577 -1.463 1.00 91.75 67 PRO A O 1
ATOM 554 N N . HIS A 1 68 ? 9.443 -17.801 -3.253 1.00 90.06 68 HIS A N 1
ATOM 555 C CA . HIS A 1 68 ? 8.177 -18.251 -2.691 1.00 90.06 68 HIS A CA 1
ATOM 556 C C . HIS A 1 68 ? 8.410 -19.221 -1.525 1.00 90.06 68 HIS A C 1
ATOM 558 O O . HIS A 1 68 ? 8.995 -20.292 -1.701 1.00 90.06 68 HIS A O 1
ATOM 564 N N . ALA A 1 69 ? 7.908 -18.875 -0.340 1.00 89.06 69 ALA A N 1
ATOM 565 C CA . ALA A 1 69 ? 7.921 -19.770 0.811 1.00 89.06 69 ALA A CA 1
ATOM 566 C C . ALA A 1 69 ? 6.768 -20.782 0.703 1.00 89.06 69 ALA A C 1
ATOM 568 O O . ALA A 1 69 ? 5.602 -20.404 0.743 1.00 89.06 69 ALA A O 1
ATOM 569 N N . LEU A 1 70 ? 7.090 -22.075 0.573 1.00 86.94 70 LEU A N 1
ATOM 570 C CA . LEU A 1 70 ? 6.085 -23.152 0.538 1.00 86.94 70 LEU A CA 1
ATOM 571 C C . LEU A 1 70 ? 5.455 -23.421 1.911 1.00 86.94 70 LEU A C 1
ATOM 573 O O . LEU A 1 70 ? 4.323 -23.883 1.989 1.00 86.94 70 LEU A O 1
ATOM 577 N N . VAL A 1 71 ? 6.197 -23.137 2.982 1.00 89.88 71 VAL A N 1
ATOM 578 C CA . VAL A 1 71 ? 5.745 -23.315 4.362 1.00 89.88 71 VAL A CA 1
ATOM 579 C C . VAL A 1 71 ? 5.626 -21.945 5.009 1.00 89.88 71 VAL A C 1
ATOM 581 O O . VAL A 1 71 ? 6.619 -21.238 5.200 1.00 89.88 71 VAL A O 1
ATOM 584 N N . GLU A 1 72 ? 4.400 -21.570 5.352 1.00 87.62 72 GLU A N 1
ATOM 585 C CA . GLU A 1 72 ? 4.127 -20.377 6.145 1.00 87.62 72 GLU A CA 1
ATOM 586 C C . GLU A 1 72 ? 4.521 -20.641 7.603 1.00 87.62 72 GLU A C 1
ATOM 588 O O . GLU A 1 72 ? 4.132 -21.654 8.183 1.00 87.62 72 GLU A O 1
ATOM 593 N N . ARG A 1 73 ? 5.280 -19.725 8.225 1.00 90.56 73 ARG A N 1
ATOM 594 C CA . ARG A 1 73 ? 5.624 -19.844 9.657 1.00 90.56 73 ARG A CA 1
ATOM 595 C C . ARG A 1 73 ? 4.379 -19.809 10.543 1.00 90.56 73 ARG A C 1
ATOM 597 O O . ARG A 1 73 ? 4.341 -20.482 11.564 1.00 90.56 73 ARG A O 1
ATOM 604 N N . VAL A 1 74 ? 3.386 -19.009 10.151 1.00 91.62 74 VAL A N 1
ATOM 605 C CA . VAL A 1 74 ? 2.089 -18.900 10.820 1.00 91.62 74 VAL A CA 1
ATOM 606 C C . VAL A 1 74 ? 1.005 -18.906 9.744 1.00 91.62 74 VAL A C 1
ATOM 608 O O . VAL A 1 74 ? 0.821 -17.888 9.076 1.00 91.62 74 VAL A O 1
ATOM 611 N N . PRO A 1 75 ? 0.299 -20.033 9.560 1.00 93.19 75 PRO A N 1
ATOM 612 C CA . PRO A 1 75 ? -0.837 -20.102 8.654 1.00 93.19 75 PRO A CA 1
ATOM 613 C C . PRO A 1 75 ? -1.942 -19.118 9.043 1.00 93.19 75 PRO A C 1
ATOM 615 O O . PRO A 1 75 ? -2.135 -18.816 10.225 1.00 93.19 75 PRO A O 1
ATOM 618 N N . VAL A 1 76 ? -2.732 -18.685 8.060 1.00 89.06 76 VAL A N 1
ATOM 619 C CA . VAL A 1 76 ? -3.824 -17.708 8.250 1.00 89.06 76 VAL A CA 1
ATOM 620 C C . VAL A 1 76 ? -4.785 -18.106 9.382 1.00 89.06 76 VAL A C 1
ATOM 622 O O . VAL A 1 76 ? -5.152 -17.266 10.202 1.00 89.06 76 VAL A O 1
ATOM 625 N N . GLY A 1 77 ? -5.139 -19.392 9.486 1.00 89.94 77 GLY A N 1
ATOM 626 C CA . GLY A 1 77 ? -6.009 -19.890 10.558 1.00 89.94 77 GLY A CA 1
ATOM 627 C C . GLY A 1 77 ? -5.404 -19.729 11.957 1.00 89.94 77 GLY A C 1
ATOM 628 O O . GLY A 1 77 ? -6.080 -19.275 12.878 1.00 89.94 77 GLY A O 1
ATOM 629 N N . TRP A 1 78 ? -4.108 -20.017 12.113 1.00 92.56 78 TRP A N 1
ATOM 630 C CA . TRP A 1 78 ? -3.402 -19.826 13.384 1.00 92.56 78 TRP A CA 1
ATOM 631 C C . TRP A 1 78 ? -3.280 -18.351 13.755 1.00 92.56 78 TRP A C 1
ATOM 633 O O . TRP A 1 78 ? -3.420 -18.001 14.925 1.00 92.56 78 TRP A O 1
ATOM 643 N N . ASN A 1 79 ? -3.101 -17.472 12.769 1.00 89.81 79 ASN A N 1
ATOM 644 C CA . ASN A 1 79 ? -3.082 -16.033 13.005 1.00 89.81 79 ASN A CA 1
ATOM 645 C C . ASN A 1 79 ? -4.411 -15.520 13.596 1.00 89.81 79 ASN A C 1
ATOM 647 O O . ASN A 1 79 ? -4.387 -14.719 14.529 1.00 89.81 79 ASN A O 1
ATOM 651 N N . LEU A 1 80 ? -5.563 -16.018 13.125 1.00 89.00 80 LEU A N 1
ATOM 652 C CA . LEU A 1 80 ? -6.876 -15.667 13.689 1.00 89.00 80 LEU A CA 1
ATOM 653 C C . LEU A 1 80 ? -6.995 -16.097 15.163 1.00 89.00 80 LEU A C 1
ATOM 655 O O . LEU A 1 80 ? -7.508 -15.350 15.998 1.00 89.00 80 LEU A O 1
ATOM 659 N N . ILE A 1 81 ? -6.484 -17.284 15.499 1.00 92.94 81 ILE A N 1
ATOM 660 C CA . ILE A 1 81 ? -6.479 -17.794 16.877 1.00 92.94 81 ILE A CA 1
ATOM 661 C C . ILE A 1 81 ? -5.584 -16.920 17.763 1.00 92.94 81 ILE A C 1
ATOM 663 O O . ILE A 1 81 ? -6.012 -16.486 18.834 1.00 92.94 81 ILE A O 1
ATOM 667 N N . TYR A 1 82 ? -4.365 -16.617 17.313 1.00 92.69 82 TYR A N 1
ATOM 668 C CA . TYR A 1 82 ? -3.414 -15.820 18.086 1.00 92.69 82 TYR A CA 1
ATOM 669 C C . TYR A 1 82 ? -3.855 -14.367 18.276 1.00 92.69 82 TYR A C 1
ATOM 671 O O . TYR A 1 82 ? -3.701 -13.838 19.373 1.00 92.69 82 TYR A O 1
ATOM 679 N N . ALA A 1 83 ? -4.409 -13.725 17.247 1.00 90.19 83 ALA A N 1
ATOM 680 C CA . ALA A 1 83 ? -4.796 -12.315 17.304 1.00 90.19 83 ALA A CA 1
ATOM 681 C C . ALA A 1 83 ? -6.217 -12.088 17.850 1.00 90.19 83 ALA A C 1
ATOM 683 O O . ALA A 1 83 ? -6.496 -11.026 18.401 1.00 90.19 83 ALA A O 1
ATOM 684 N N . GLY A 1 84 ? -7.118 -13.064 17.708 1.00 91.50 84 GLY A N 1
ATOM 685 C CA . GLY A 1 84 ? -8.506 -12.964 18.162 1.00 91.50 84 GLY A CA 1
ATOM 686 C C . GLY A 1 84 ? -8.770 -13.743 19.447 1.00 91.50 84 GLY A C 1
ATOM 687 O O . GLY A 1 84 ? -9.131 -13.172 20.475 1.00 91.50 84 GLY A O 1
ATOM 688 N N . VAL A 1 85 ? -8.582 -15.061 19.405 1.00 93.31 85 VAL A N 1
ATOM 689 C CA . VAL A 1 85 ? -9.017 -15.961 20.485 1.00 93.31 85 VAL A CA 1
ATOM 690 C C . VAL A 1 85 ? -8.165 -15.797 21.741 1.00 93.31 85 VAL A C 1
ATOM 692 O O . VAL A 1 85 ? -8.721 -15.687 22.832 1.00 93.31 85 VAL A O 1
ATOM 695 N N . ILE A 1 86 ? -6.836 -15.731 21.615 1.00 95.06 86 ILE A N 1
ATOM 696 C CA . ILE A 1 86 ? -5.961 -15.595 22.789 1.00 95.06 86 ILE A CA 1
ATOM 697 C C . ILE A 1 86 ? -6.243 -14.292 23.560 1.00 95.06 86 ILE A C 1
ATOM 699 O O . ILE A 1 86 ? -6.521 -14.393 24.755 1.00 95.06 86 ILE A O 1
ATOM 703 N N . PRO A 1 87 ? -6.257 -13.093 22.940 1.00 95.06 87 PRO A N 1
ATOM 704 C CA . PRO A 1 87 ? -6.587 -11.853 23.643 1.00 95.06 87 PRO A CA 1
ATOM 705 C C . PRO A 1 87 ? -7.999 -11.849 24.234 1.00 95.06 87 PRO A C 1
ATOM 707 O O . PRO A 1 87 ? -8.216 -11.337 25.329 1.00 95.06 87 PRO A O 1
ATOM 710 N N . CYS A 1 88 ? -8.964 -12.459 23.544 1.00 94.88 88 CYS A N 1
ATOM 711 C CA . CYS A 1 88 ? -10.319 -12.608 24.061 1.00 94.88 88 CYS A CA 1
ATOM 712 C C . CYS A 1 88 ? -10.344 -13.446 25.351 1.00 94.88 88 CYS A C 1
ATOM 714 O O . CYS A 1 88 ? -10.990 -13.068 26.330 1.00 94.88 88 CYS A O 1
ATOM 716 N N . ILE A 1 89 ? -9.622 -14.572 25.374 1.00 95.25 89 ILE A N 1
ATOM 717 C CA . ILE A 1 89 ? -9.523 -15.449 26.546 1.00 95.25 89 ILE A CA 1
ATOM 718 C C . ILE A 1 89 ? -8.768 -14.753 27.680 1.00 95.25 89 ILE A C 1
ATOM 720 O O . ILE A 1 89 ? -9.220 -14.805 28.822 1.00 95.25 89 ILE A O 1
ATOM 724 N N . THR A 1 90 ? -7.650 -14.078 27.401 1.00 95.06 90 THR A N 1
ATOM 725 C CA . THR A 1 90 ? -6.888 -13.377 28.448 1.00 95.06 90 THR A CA 1
ATOM 726 C C . THR A 1 90 ? -7.706 -12.252 29.077 1.00 95.06 90 THR A C 1
ATOM 728 O O . THR A 1 90 ? -7.704 -12.121 30.303 1.00 95.06 90 THR A O 1
ATOM 731 N N . LEU A 1 91 ? -8.477 -11.502 28.281 1.00 94.62 91 LEU A N 1
ATOM 732 C CA . LEU A 1 91 ? -9.423 -10.504 28.785 1.00 94.62 91 LEU A CA 1
ATOM 733 C C . LEU A 1 91 ? -10.530 -11.146 29.628 1.00 94.62 91 LEU A C 1
ATOM 735 O O . LEU A 1 91 ? -10.816 -10.663 30.724 1.00 94.62 91 LEU A O 1
ATOM 739 N N . ALA A 1 92 ? -11.119 -12.253 29.170 1.00 92.88 92 ALA A N 1
ATOM 740 C CA . ALA A 1 92 ? -12.157 -12.961 29.919 1.00 92.88 92 ALA A CA 1
ATOM 741 C C . ALA A 1 92 ? -11.641 -13.491 31.270 1.00 92.88 92 ALA A C 1
ATOM 743 O O . ALA A 1 92 ? -12.298 -13.310 32.297 1.00 92.88 92 ALA A O 1
ATOM 744 N N . ILE A 1 93 ? -10.441 -14.082 31.292 1.00 95.31 93 ILE A N 1
ATOM 745 C CA . ILE A 1 93 ? -9.784 -14.562 32.516 1.00 95.31 93 ILE A CA 1
ATOM 746 C C . ILE A 1 93 ? -9.495 -13.390 33.460 1.00 95.31 93 ILE A C 1
ATOM 748 O O . ILE A 1 93 ? -9.826 -13.463 34.643 1.00 95.31 93 ILE A O 1
ATOM 752 N N . TRP A 1 94 ? -8.934 -12.290 32.952 1.00 95.50 94 TRP A N 1
ATOM 753 C CA . TRP A 1 94 ? -8.634 -11.101 33.754 1.00 95.50 94 TRP A CA 1
ATOM 754 C C . TRP A 1 94 ? -9.886 -10.501 34.407 1.00 95.50 94 TRP A C 1
ATOM 756 O O . TRP A 1 94 ? -9.880 -10.172 35.598 1.00 95.50 94 TRP A O 1
ATOM 766 N N . LEU A 1 95 ? -10.978 -10.396 33.646 1.00 93.56 95 LEU A N 1
ATOM 767 C CA . LEU A 1 95 ? -12.270 -9.912 34.136 1.00 93.56 95 LEU A CA 1
ATOM 768 C C . LEU A 1 95 ? -12.871 -10.858 35.185 1.00 93.56 95 LEU A C 1
ATOM 770 O O . LEU A 1 95 ? -13.423 -10.389 36.185 1.00 93.56 95 LEU A O 1
ATOM 774 N N . GLY A 1 96 ? -12.720 -12.171 34.987 1.00 91.50 96 GLY A N 1
ATOM 775 C CA . GLY A 1 96 ? -13.144 -13.199 35.935 1.00 91.50 96 GLY A CA 1
ATOM 776 C C . GLY A 1 96 ? -12.384 -13.134 37.263 1.00 91.50 96 GLY A C 1
ATOM 777 O O . GLY A 1 96 ? -13.009 -13.104 38.324 1.00 91.50 96 GLY A O 1
ATOM 778 N N . ILE A 1 97 ? -11.050 -13.031 37.217 1.00 94.81 97 ILE A N 1
ATOM 779 C CA . ILE A 1 97 ? -10.193 -12.890 38.411 1.00 94.81 97 ILE A CA 1
ATOM 780 C C . ILE A 1 97 ? -10.512 -11.591 39.154 1.00 94.81 97 ILE A C 1
ATOM 782 O O . ILE A 1 97 ? -10.672 -11.592 40.373 1.00 94.81 97 ILE A O 1
ATOM 786 N N . SER A 1 98 ? -10.684 -10.495 38.414 1.00 93.25 98 SER A N 1
ATOM 787 C CA . SER A 1 98 ? -11.044 -9.187 38.974 1.00 93.25 98 SER A CA 1
ATOM 788 C C . SER A 1 98 ? -12.484 -9.120 39.494 1.00 93.25 98 SER A C 1
ATOM 790 O O . SER A 1 98 ? -12.903 -8.058 39.959 1.00 93.25 98 SER A O 1
ATOM 792 N N . ARG A 1 99 ? -13.255 -10.219 39.394 1.00 90.75 99 ARG A N 1
ATOM 793 C CA . ARG A 1 99 ? -14.669 -10.312 39.798 1.00 90.75 99 ARG A CA 1
ATOM 794 C C . ARG A 1 99 ? -15.480 -9.137 39.240 1.00 90.75 99 ARG A C 1
ATOM 796 O O . ARG A 1 99 ? -16.249 -8.489 39.948 1.00 90.75 99 ARG A O 1
ATOM 803 N N . ALA A 1 100 ? -15.245 -8.813 37.971 1.00 89.44 100 ALA A N 1
ATOM 804 C CA . ALA A 1 100 ? -15.828 -7.643 37.339 1.00 89.44 100 ALA A CA 1
ATOM 805 C C . ALA A 1 100 ? -17.354 -7.792 37.185 1.00 89.44 100 ALA A C 1
ATOM 807 O O . ALA A 1 100 ? -17.865 -8.854 36.839 1.00 89.44 100 ALA A O 1
ATOM 808 N N . ASN A 1 101 ? -18.089 -6.699 37.420 1.00 92.38 101 ASN A N 1
ATOM 809 C CA . ASN A 1 101 ? -19.536 -6.657 37.198 1.00 92.38 101 ASN A CA 1
ATOM 810 C C . ASN A 1 101 ? -19.873 -6.918 35.722 1.00 92.38 101 ASN A C 1
ATOM 812 O O . ASN A 1 101 ? -19.120 -6.512 34.836 1.00 92.38 101 ASN A O 1
ATOM 816 N N . LEU A 1 102 ? -21.059 -7.478 35.455 1.00 88.94 102 LEU A N 1
ATOM 817 C CA . LEU A 1 102 ? -21.533 -7.807 34.101 1.00 88.94 102 LEU A CA 1
ATOM 818 C C . LEU A 1 102 ? -21.432 -6.622 33.124 1.00 88.94 102 LEU A C 1
ATOM 820 O O . LEU A 1 102 ? -21.038 -6.795 31.978 1.00 88.94 102 LEU A O 1
ATOM 824 N N . HIS A 1 103 ? -21.697 -5.406 33.604 1.00 88.50 103 HIS A N 1
ATOM 825 C CA . HIS A 1 103 ? -21.516 -4.173 32.837 1.00 88.50 103 HIS A CA 1
ATOM 826 C C . HIS A 1 103 ? -20.071 -3.982 32.358 1.00 88.50 103 HIS A C 1
ATOM 828 O O . HIS A 1 103 ? -19.843 -3.604 31.213 1.00 88.50 103 HIS A O 1
ATOM 834 N N . LYS A 1 104 ? -19.079 -4.214 33.224 1.00 89.75 104 LYS A N 1
ATOM 835 C CA . LYS A 1 104 ? -17.664 -4.076 32.859 1.00 89.75 104 LYS A CA 1
ATOM 836 C C . LYS A 1 104 ? -17.283 -5.146 31.840 1.00 89.75 104 LYS A C 1
ATOM 838 O O . LYS A 1 104 ? -16.692 -4.812 30.824 1.00 89.75 104 LYS A O 1
ATOM 843 N N . CYS A 1 105 ? -17.714 -6.391 32.056 1.00 90.69 105 CYS A N 1
ATOM 844 C CA . CYS A 1 105 ? -17.482 -7.476 31.103 1.00 90.69 105 CYS A CA 1
ATOM 845 C C . CYS A 1 105 ? -18.082 -7.169 29.728 1.00 90.69 105 CYS A C 1
ATOM 847 O O . CYS A 1 105 ? -17.413 -7.339 28.712 1.00 90.69 105 CYS A O 1
ATOM 849 N N . HIS A 1 106 ? -19.321 -6.675 29.702 1.00 90.75 106 HIS A N 1
ATOM 850 C CA . HIS A 1 106 ? -20.015 -6.354 28.466 1.00 90.75 106 HIS A CA 1
ATOM 851 C C . HIS A 1 106 ? -19.292 -5.267 27.665 1.00 90.75 106 HIS A C 1
ATOM 853 O O . HIS A 1 106 ? -18.974 -5.485 26.499 1.00 90.75 106 HIS A O 1
ATOM 859 N N . VAL A 1 107 ? -18.973 -4.136 28.301 1.00 90.94 107 VAL A N 1
ATOM 860 C CA . VAL A 1 107 ? -18.303 -3.008 27.635 1.00 90.94 107 VAL A CA 1
ATOM 861 C C . VAL A 1 107 ? -16.909 -3.400 27.144 1.00 90.94 107 VAL A C 1
ATOM 863 O O . VAL A 1 107 ? -16.535 -3.055 26.025 1.00 90.94 107 VAL A O 1
ATOM 866 N N . THR A 1 108 ? -16.150 -4.166 27.934 1.00 92.56 108 THR A N 1
ATOM 867 C CA . THR A 1 108 ? -14.815 -4.627 27.528 1.00 92.56 108 THR A CA 1
ATOM 868 C C . THR A 1 108 ? -14.875 -5.585 26.336 1.00 92.56 108 THR A C 1
ATOM 870 O O . THR A 1 108 ? -14.102 -5.425 25.393 1.00 92.56 108 THR A O 1
ATOM 873 N N . MET A 1 109 ? -15.806 -6.543 26.336 1.00 90.06 109 MET A N 1
ATOM 874 C CA . MET A 1 109 ? -15.971 -7.479 25.217 1.00 90.06 109 MET A CA 1
ATOM 875 C C . MET A 1 109 ? -16.488 -6.787 23.956 1.00 90.06 109 MET A C 1
ATOM 877 O O . MET A 1 109 ? -15.985 -7.045 22.864 1.00 90.06 109 MET A O 1
ATOM 881 N N . LEU A 1 110 ? -17.458 -5.880 24.099 1.00 92.12 110 LEU A N 1
ATOM 882 C CA . LEU A 1 110 ? -17.991 -5.101 22.984 1.00 92.12 110 LEU A CA 1
ATOM 883 C C . LEU A 1 110 ? -16.887 -4.250 22.340 1.00 92.12 110 LEU A C 1
ATOM 885 O O . LEU A 1 110 ? -16.712 -4.289 21.123 1.00 92.12 110 LEU A O 1
ATOM 889 N N . GLY A 1 111 ? -16.079 -3.563 23.154 1.00 92.81 111 GLY A N 1
ATOM 890 C CA . GLY A 1 111 ? -14.932 -2.790 22.676 1.00 92.81 111 GLY A CA 1
ATOM 891 C C . GLY A 1 111 ? -13.879 -3.645 21.965 1.00 92.81 111 GLY A C 1
ATOM 892 O O . GLY A 1 111 ? -13.344 -3.225 20.940 1.00 92.81 111 GLY A O 1
ATOM 893 N N . PHE A 1 112 ? -13.621 -4.862 22.452 1.00 94.62 112 PHE A N 1
ATOM 894 C CA . PHE A 1 112 ? -12.698 -5.799 21.808 1.00 94.62 112 PHE A CA 1
ATOM 895 C C . PHE A 1 112 ? -13.155 -6.182 20.391 1.00 94.62 112 PHE A C 1
ATOM 897 O O . PHE A 1 112 ? -12.382 -6.057 19.440 1.00 94.62 112 PHE A O 1
ATOM 904 N N . PHE A 1 113 ? -14.416 -6.590 20.223 1.00 92.94 113 PHE A N 1
ATOM 905 C CA . PHE A 1 113 ? -14.939 -6.972 18.906 1.00 92.94 113 PHE A CA 1
ATOM 906 C C . PHE A 1 113 ? -15.053 -5.787 17.946 1.00 92.94 113 PHE A C 1
ATOM 908 O O . PHE A 1 113 ? -14.706 -5.929 16.772 1.00 92.94 113 PHE A O 1
ATOM 915 N N . ILE A 1 114 ? -15.472 -4.613 18.433 1.00 93.81 114 ILE A N 1
ATOM 916 C CA . ILE A 1 114 ? -15.461 -3.381 17.631 1.00 93.81 114 ILE A CA 1
ATOM 917 C C . ILE A 1 114 ? -14.036 -3.079 17.155 1.00 93.81 114 ILE A C 1
ATOM 919 O O . ILE A 1 114 ? -13.840 -2.794 15.975 1.00 93.81 114 ILE A O 1
ATOM 923 N N . GLY A 1 115 ? -13.037 -3.193 18.035 1.00 94.25 115 GLY A N 1
ATOM 924 C CA . GLY A 1 115 ? -11.633 -2.973 17.689 1.00 94.25 115 GLY A CA 1
ATOM 925 C C . GLY A 1 115 ? -11.107 -3.946 16.632 1.00 94.25 115 GLY A C 1
ATOM 926 O O . GLY A 1 115 ? -10.416 -3.518 15.704 1.00 94.25 115 GLY A O 1
ATOM 927 N N . LEU A 1 116 ? -11.467 -5.231 16.728 1.00 93.12 116 LEU A N 1
ATOM 928 C CA . LEU A 1 116 ? -11.099 -6.235 15.726 1.00 93.12 116 LEU A CA 1
ATOM 929 C C . LEU A 1 116 ? -11.688 -5.903 14.352 1.00 93.12 116 LEU A C 1
ATOM 931 O O . LEU A 1 116 ? -10.942 -5.814 13.379 1.00 93.12 116 LEU A O 1
ATOM 935 N N . VAL A 1 117 ? -13.002 -5.670 14.273 1.00 93.44 117 VAL A N 1
ATOM 936 C CA . VAL A 1 117 ? -13.677 -5.368 12.999 1.00 93.44 117 VAL A CA 1
ATOM 937 C C . VAL A 1 117 ? -13.169 -4.052 12.409 1.00 93.44 117 VAL A C 1
ATOM 939 O O . VAL A 1 117 ? -12.908 -3.981 11.211 1.00 93.44 117 VAL A O 1
ATOM 942 N N . LEU A 1 118 ? -12.961 -3.027 13.239 1.00 93.88 118 LEU A N 1
ATOM 943 C CA . LEU A 1 118 ? -12.431 -1.737 12.797 1.00 93.88 118 LEU A CA 1
ATOM 944 C C . LEU A 1 118 ? -11.023 -1.864 12.222 1.00 93.88 118 LEU A C 1
ATOM 946 O O . LEU A 1 118 ? -10.733 -1.287 11.175 1.00 93.88 118 LEU A O 1
ATOM 950 N N . THR A 1 119 ? -10.156 -2.628 12.884 1.00 92.94 119 THR A N 1
ATOM 951 C CA . THR A 1 119 ? -8.787 -2.838 12.407 1.00 92.94 119 THR A CA 1
ATOM 952 C C . THR A 1 119 ? -8.796 -3.589 11.080 1.00 92.94 119 THR A C 1
ATOM 954 O O . THR A 1 119 ? -8.147 -3.133 10.139 1.00 92.94 119 THR A O 1
ATOM 957 N N . SER A 1 120 ? -9.573 -4.671 10.958 1.00 92.06 120 SER A N 1
ATOM 958 C CA . SER A 1 120 ? -9.717 -5.404 9.693 1.00 92.06 120 SER A CA 1
ATOM 959 C C . SER A 1 120 ? -10.214 -4.487 8.575 1.00 92.06 120 SER A C 1
ATOM 961 O O . SER A 1 120 ? -9.536 -4.353 7.555 1.00 92.06 120 SER A O 1
ATOM 963 N N . PHE A 1 121 ? -11.297 -3.742 8.825 1.00 93.44 121 PHE A N 1
ATOM 964 C CA . PHE A 1 121 ? -11.868 -2.781 7.881 1.00 93.44 121 PHE A CA 1
ATOM 965 C C . PHE A 1 121 ? -10.839 -1.760 7.387 1.00 93.44 121 PHE A C 1
ATOM 967 O O . PHE A 1 121 ? -10.643 -1.607 6.181 1.00 93.44 121 PHE A O 1
ATOM 974 N N . ILE A 1 122 ? -10.138 -1.086 8.305 1.00 93.25 122 ILE A N 1
ATOM 975 C CA . ILE A 1 122 ? -9.128 -0.084 7.943 1.00 93.25 122 ILE A CA 1
ATOM 976 C C . ILE A 1 122 ? -8.004 -0.732 7.131 1.00 93.25 122 ILE A C 1
ATOM 978 O O . ILE A 1 122 ? -7.580 -0.178 6.114 1.00 93.25 122 ILE A O 1
ATOM 982 N N . THR A 1 123 ? -7.515 -1.901 7.553 1.00 92.50 123 THR A N 1
ATOM 983 C CA . THR A 1 123 ? -6.407 -2.555 6.849 1.00 92.50 123 THR A CA 1
ATOM 984 C C . THR A 1 123 ? -6.784 -2.969 5.435 1.00 92.50 123 THR A C 1
ATOM 986 O O . THR A 1 123 ? -5.965 -2.798 4.534 1.00 92.50 123 THR A O 1
ATOM 989 N N . ASP A 1 124 ? -8.003 -3.452 5.211 1.00 91.50 124 ASP A N 1
ATOM 990 C CA . ASP A 1 124 ? -8.425 -3.927 3.894 1.00 91.50 124 ASP A CA 1
ATOM 991 C C . ASP A 1 124 ? -8.740 -2.767 2.952 1.00 91.50 124 ASP A C 1
ATOM 993 O O . ASP A 1 124 ? -8.311 -2.789 1.797 1.00 91.50 124 ASP A O 1
ATOM 997 N N . VAL A 1 125 ? -9.329 -1.679 3.462 1.00 91.69 125 VAL A N 1
ATOM 998 C CA . VAL A 1 125 ? -9.448 -0.419 2.711 1.00 91.69 125 VAL A CA 1
ATOM 999 C C . VAL A 1 125 ? -8.072 0.067 2.254 1.00 91.69 125 VAL A C 1
ATOM 1001 O O . VAL A 1 125 ? -7.895 0.397 1.081 1.00 91.69 125 VAL A O 1
ATOM 1004 N N . ILE A 1 126 ? -7.075 0.072 3.143 1.00 91.88 126 ILE A N 1
ATOM 1005 C CA . ILE A 1 126 ? -5.717 0.518 2.802 1.00 91.88 126 ILE A CA 1
ATOM 1006 C C . ILE A 1 126 ? -5.054 -0.432 1.800 1.00 91.88 126 ILE A C 1
ATOM 1008 O O . ILE A 1 126 ? -4.455 0.038 0.833 1.00 91.88 126 ILE A O 1
ATOM 1012 N N . LYS A 1 127 ? -5.151 -1.754 1.990 1.00 90.38 127 LYS A N 1
ATOM 1013 C CA . LYS A 1 127 ? -4.573 -2.740 1.058 1.00 90.38 127 LYS A CA 1
ATOM 1014 C C . LYS A 1 127 ? -5.166 -2.587 -0.341 1.00 90.38 127 LYS A C 1
ATOM 1016 O O . LYS A 1 127 ? -4.407 -2.530 -1.311 1.00 90.38 127 LYS A O 1
ATOM 1021 N N . ASN A 1 128 ? -6.486 -2.449 -0.429 1.00 89.06 128 ASN A N 1
ATOM 1022 C CA . ASN A 1 128 ? -7.200 -2.298 -1.693 1.00 89.06 128 ASN A CA 1
ATOM 1023 C C . ASN A 1 128 ? -6.924 -0.941 -2.353 1.00 89.06 128 ASN A C 1
ATOM 1025 O O . ASN A 1 128 ? -6.830 -0.882 -3.577 1.00 89.06 128 ASN A O 1
ATOM 1029 N N . ALA A 1 129 ? -6.734 0.127 -1.569 1.00 88.12 129 ALA A N 1
ATOM 1030 C CA . ALA A 1 129 ? -6.382 1.453 -2.080 1.00 88.12 129 ALA A CA 1
ATOM 1031 C C . ALA A 1 129 ? -4.924 1.544 -2.565 1.00 88.12 129 ALA A C 1
ATOM 1033 O O . ALA A 1 129 ? -4.642 2.191 -3.571 1.00 88.12 129 ALA A O 1
ATOM 1034 N N . VAL A 1 130 ? -3.983 0.917 -1.851 1.00 91.12 130 VAL A N 1
ATOM 1035 C CA . VAL A 1 130 ? -2.549 0.977 -2.177 1.00 91.12 130 VAL A CA 1
ATOM 1036 C C . VAL A 1 130 ? -2.185 0.023 -3.318 1.00 91.12 130 VAL A C 1
ATOM 1038 O O . VAL A 1 130 ? -1.318 0.360 -4.129 1.00 91.12 130 VAL A O 1
ATOM 1041 N N . GLY A 1 131 ? -2.795 -1.167 -3.373 1.00 88.38 131 GLY A N 1
ATOM 1042 C CA . GLY A 1 131 ? -2.642 -2.099 -4.496 1.00 88.38 131 GLY A CA 1
ATOM 1043 C C . GLY A 1 131 ? -1.206 -2.578 -4.744 1.00 88.38 131 GLY A C 1
ATOM 1044 O O . GLY A 1 131 ? -0.816 -2.834 -5.885 1.00 88.38 131 GLY A O 1
ATOM 1045 N N . ARG A 1 132 ? -0.360 -2.634 -3.704 1.00 88.38 132 ARG A N 1
ATOM 1046 C CA . ARG A 1 132 ? 1.039 -3.070 -3.856 1.00 88.38 132 ARG A CA 1
ATOM 1047 C C . ARG A 1 132 ? 1.108 -4.589 -4.082 1.00 88.38 132 ARG A C 1
ATOM 1049 O O . ARG A 1 132 ? 0.517 -5.332 -3.299 1.00 88.38 132 ARG A O 1
ATOM 1056 N N . PRO A 1 133 ? 1.855 -5.058 -5.100 1.00 90.38 133 PRO A N 1
ATOM 1057 C CA . PRO A 1 133 ? 2.032 -6.483 -5.353 1.00 90.38 133 PRO A CA 1
ATOM 1058 C C . PRO A 1 133 ? 2.806 -7.164 -4.219 1.00 90.38 133 PRO A C 1
ATOM 1060 O O . PRO A 1 133 ? 3.604 -6.526 -3.526 1.00 90.38 133 PRO A O 1
ATOM 1063 N N . ARG A 1 134 ? 2.584 -8.473 -4.043 1.00 91.00 134 ARG A N 1
ATOM 1064 C CA . ARG A 1 134 ? 3.310 -9.251 -3.035 1.00 91.00 134 ARG A CA 1
ATOM 1065 C C . ARG A 1 134 ? 4.810 -9.306 -3.363 1.00 91.00 134 ARG A C 1
ATOM 1067 O O . ARG A 1 134 ? 5.163 -9.387 -4.541 1.00 91.00 134 ARG A O 1
ATOM 1074 N N . PRO A 1 135 ? 5.691 -9.319 -2.350 1.00 92.69 135 PRO A N 1
ATOM 1075 C CA . PRO A 1 135 ? 7.133 -9.408 -2.576 1.00 92.69 135 PRO A CA 1
ATOM 1076 C C . PRO A 1 135 ? 7.580 -10.684 -3.308 1.00 92.69 135 PRO A C 1
ATOM 1078 O O . PRO A 1 135 ? 8.646 -10.703 -3.908 1.00 92.69 135 PRO A O 1
ATOM 1081 N N . ASP A 1 136 ? 6.771 -11.743 -3.284 1.00 92.19 136 ASP A N 1
ATOM 1082 C CA . ASP A 1 136 ? 6.997 -13.027 -3.953 1.00 92.19 136 ASP A CA 1
ATOM 1083 C C . ASP A 1 136 ? 6.152 -13.196 -5.235 1.00 92.19 136 ASP A C 1
ATOM 1085 O O . ASP A 1 136 ? 5.937 -14.313 -5.707 1.00 92.19 136 ASP A O 1
ATOM 1089 N N . LEU A 1 137 ? 5.641 -12.102 -5.817 1.00 92.25 137 LEU A N 1
ATOM 1090 C CA . LEU A 1 137 ? 4.747 -12.165 -6.979 1.00 92.25 137 LEU A CA 1
ATOM 1091 C C . LEU A 1 137 ? 5.394 -12.875 -8.179 1.00 92.25 137 LEU A C 1
ATOM 1093 O O . LEU A 1 137 ? 4.776 -13.757 -8.772 1.00 92.25 137 LEU A O 1
ATOM 1097 N N . ILE A 1 138 ? 6.633 -12.519 -8.536 1.00 90.94 138 ILE A N 1
ATOM 1098 C CA . ILE A 1 138 ? 7.291 -13.062 -9.737 1.00 90.94 138 ILE A CA 1
ATOM 1099 C C . ILE A 1 138 ? 7.576 -14.561 -9.589 1.00 90.94 138 ILE A C 1
ATOM 1101 O O . ILE A 1 138 ? 7.415 -15.315 -10.548 1.00 90.94 138 ILE A O 1
ATOM 1105 N N . SER A 1 139 ? 7.938 -15.017 -8.386 1.00 88.69 139 SER A N 1
ATOM 1106 C CA . SER A 1 139 ? 8.216 -16.433 -8.128 1.00 88.69 139 SER A CA 1
ATOM 1107 C C . SER A 1 139 ? 6.949 -17.300 -8.152 1.00 88.69 139 SER A C 1
ATOM 1109 O O . SER A 1 139 ? 7.027 -18.470 -8.536 1.00 88.69 139 SER A O 1
ATOM 1111 N N . ARG A 1 140 ? 5.778 -16.727 -7.830 1.00 90.81 140 ARG A N 1
ATOM 1112 C CA . ARG A 1 140 ? 4.463 -17.374 -8.011 1.00 90.81 140 ARG A CA 1
ATOM 1113 C C . ARG A 1 140 ? 4.011 -17.393 -9.469 1.00 90.81 140 ARG A C 1
ATOM 1115 O O . ARG A 1 140 ? 3.560 -18.429 -9.946 1.00 90.81 140 ARG A O 1
ATOM 1122 N N . CYS A 1 141 ? 4.108 -16.254 -10.153 1.00 87.56 141 CYS A N 1
ATOM 1123 C CA . CYS A 1 141 ? 3.542 -16.073 -11.490 1.00 87.56 141 CYS A CA 1
ATOM 1124 C C . CYS A 1 141 ? 4.404 -16.656 -12.616 1.00 87.56 141 CYS A C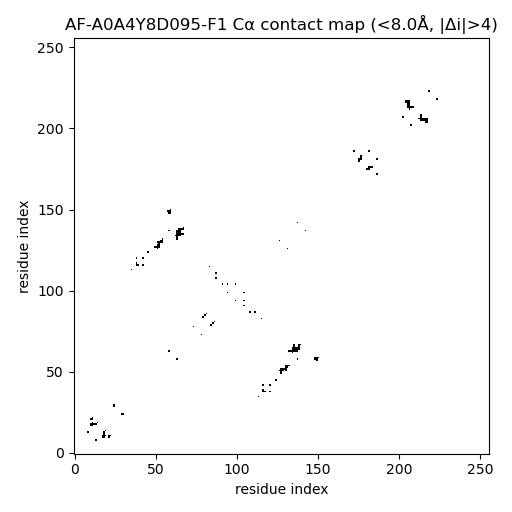 1
ATOM 1126 O O . CYS A 1 141 ? 3.842 -16.959 -13.659 1.00 87.56 141 CYS A O 1
ATOM 1128 N N . LYS A 1 142 ? 5.725 -16.814 -12.413 1.00 87.06 142 LYS A N 1
ATOM 1129 C CA . LYS A 1 142 ? 6.695 -17.383 -13.374 1.00 87.06 142 LYS A CA 1
ATOM 1130 C C . LYS A 1 142 ? 6.514 -16.838 -14.808 1.00 87.06 142 LYS A C 1
ATOM 1132 O O . LYS A 1 142 ? 5.872 -17.489 -15.628 1.00 87.06 142 LYS A O 1
ATOM 1137 N N . PRO A 1 143 ? 7.065 -15.650 -15.124 1.00 84.00 143 PRO A N 1
ATOM 1138 C CA . PRO A 1 143 ? 6.887 -15.036 -16.438 1.00 84.00 143 PRO A CA 1
ATOM 1139 C C . PRO A 1 143 ? 7.453 -15.912 -17.564 1.00 84.00 143 PRO A C 1
ATOM 1141 O O . PRO A 1 143 ? 8.459 -16.600 -17.381 1.00 84.00 143 PRO A O 1
ATOM 1144 N N . THR A 1 144 ? 6.821 -15.856 -18.739 1.00 82.62 144 THR A N 1
ATOM 1145 C CA . THR A 1 144 ? 7.281 -16.556 -19.944 1.00 82.62 144 THR A CA 1
ATOM 1146 C C . THR A 1 144 ? 8.707 -16.110 -20.298 1.00 82.62 144 THR A C 1
ATOM 1148 O O . THR A 1 144 ? 8.985 -14.907 -20.218 1.00 82.62 144 THR A O 1
ATOM 1151 N N . PRO A 1 145 ? 9.607 -17.018 -20.726 1.00 76.38 145 PRO A N 1
ATOM 1152 C CA . PRO A 1 145 ? 11.002 -16.681 -21.040 1.00 76.38 145 PRO A CA 1
ATOM 1153 C C . PRO A 1 145 ? 11.180 -15.574 -22.091 1.00 76.38 145 PRO A C 1
ATOM 1155 O O . PRO A 1 145 ? 12.208 -14.908 -22.112 1.00 76.38 145 PRO A O 1
ATOM 1158 N N . GLU A 1 146 ? 10.175 -15.348 -22.940 1.00 79.38 146 GLU A N 1
ATOM 1159 C CA . GLU A 1 146 ? 10.180 -14.325 -23.994 1.00 79.38 146 GLU A CA 1
ATOM 1160 C C . GLU A 1 146 ? 9.747 -12.927 -23.514 1.00 79.38 146 GLU A C 1
ATOM 1162 O O . GLU A 1 146 ? 9.624 -11.998 -24.314 1.00 79.38 146 GLU A O 1
ATOM 1167 N N . THR A 1 147 ? 9.498 -12.737 -22.213 1.00 78.31 147 THR A N 1
ATOM 1168 C CA . THR A 1 147 ? 9.025 -11.442 -21.706 1.00 78.31 147 THR A CA 1
ATOM 1169 C C . THR A 1 147 ? 10.165 -10.412 -21.710 1.00 78.31 147 THR A C 1
ATOM 1171 O O . THR A 1 147 ? 11.209 -10.666 -21.105 1.00 78.31 147 THR A O 1
ATOM 1174 N N . PRO A 1 148 ? 9.998 -9.230 -22.339 1.00 72.12 148 PRO A N 1
ATOM 1175 C CA . PRO A 1 148 ? 11.064 -8.240 -22.437 1.00 72.12 148 PRO A CA 1
ATOM 1176 C C . PRO A 1 148 ? 11.436 -7.694 -21.056 1.00 72.12 148 PRO A C 1
ATOM 1178 O O . PRO A 1 148 ? 10.663 -6.992 -20.398 1.00 72.12 148 PRO A O 1
ATOM 1181 N N . GLU A 1 149 ? 12.653 -8.000 -20.618 1.00 69.75 149 GLU A N 1
ATOM 1182 C CA . GLU A 1 149 ? 13.206 -7.455 -19.387 1.00 69.75 149 GLU A CA 1
ATOM 1183 C C . GLU A 1 149 ? 13.530 -5.967 -19.581 1.00 69.75 149 GLU A C 1
ATOM 1185 O O . GLU A 1 149 ? 14.250 -5.572 -20.503 1.00 69.75 149 GLU A O 1
ATOM 1190 N N . ASN A 1 150 ? 12.992 -5.113 -18.708 1.00 66.38 150 ASN A N 1
ATOM 1191 C CA . ASN A 1 150 ? 13.315 -3.692 -18.724 1.00 66.38 150 ASN A CA 1
ATOM 1192 C C . ASN A 1 150 ? 14.768 -3.513 -18.253 1.00 66.38 150 ASN A C 1
ATOM 1194 O O . ASN A 1 150 ? 15.047 -3.479 -17.058 1.00 66.38 150 ASN A O 1
ATOM 1198 N N . LYS A 1 151 ? 15.720 -3.429 -19.182 1.00 64.38 151 LYS A N 1
ATOM 1199 C CA . LYS A 1 151 ? 17.101 -3.064 -18.852 1.00 64.38 151 LYS A CA 1
ATOM 1200 C C . LYS A 1 151 ? 17.141 -1.560 -18.565 1.00 64.38 151 LYS A C 1
ATOM 1202 O O . LYS A 1 151 ? 16.802 -0.785 -19.465 1.00 64.38 151 LYS A O 1
ATOM 1207 N N . PRO A 1 152 ? 17.549 -1.111 -17.362 1.00 60.72 152 PRO A N 1
ATOM 1208 C CA . PRO A 1 152 ? 17.714 0.313 -17.111 1.00 60.72 152 PRO A CA 1
ATOM 1209 C C . PRO A 1 152 ? 18.736 0.869 -18.108 1.00 60.72 152 PRO A C 1
ATOM 1211 O O . PRO A 1 152 ? 19.896 0.467 -18.125 1.00 60.72 152 PRO A O 1
ATOM 1214 N N . ARG A 1 153 ? 18.302 1.797 -18.969 1.00 61.97 153 ARG A N 1
ATOM 1215 C CA . ARG A 1 153 ? 19.166 2.505 -19.929 1.00 61.97 153 ARG A CA 1
ATOM 1216 C C . ARG A 1 153 ? 19.997 3.592 -19.239 1.00 61.97 153 ARG A C 1
ATOM 1218 O O . ARG A 1 153 ? 20.081 4.718 -19.716 1.00 61.97 153 ARG A O 1
ATOM 1225 N N . THR A 1 154 ? 20.582 3.293 -18.089 1.00 59.97 154 THR A N 1
ATOM 1226 C CA . THR A 1 154 ? 21.504 4.207 -17.410 1.00 59.97 154 THR A CA 1
ATOM 1227 C C . THR A 1 154 ? 22.899 3.983 -17.964 1.00 59.97 154 THR A C 1
ATOM 1229 O O . THR A 1 154 ? 23.737 3.343 -17.336 1.00 59.97 154 THR A O 1
ATOM 1232 N N . ASP A 1 155 ? 23.143 4.492 -19.169 1.00 67.75 155 ASP A N 1
ATOM 1233 C CA . ASP A 1 155 ? 24.475 4.482 -19.767 1.00 67.75 155 ASP A CA 1
ATOM 1234 C C . ASP A 1 155 ? 25.260 5.695 -19.244 1.00 67.75 155 ASP A C 1
ATOM 1236 O O . ASP A 1 155 ? 25.482 6.690 -19.937 1.00 67.75 155 ASP A O 1
ATOM 1240 N N . LEU A 1 156 ? 25.599 5.643 -17.950 1.00 74.56 156 LEU A N 1
ATOM 1241 C CA . LEU A 1 156 ? 26.350 6.688 -17.248 1.00 74.56 156 LEU A CA 1
ATOM 1242 C C . LEU A 1 156 ? 27.638 7.044 -18.009 1.00 74.56 156 LEU A C 1
ATOM 1244 O O . LEU A 1 156 ? 28.007 8.213 -18.085 1.00 74.56 156 LEU A O 1
ATOM 1248 N N . GLY A 1 157 ? 28.261 6.055 -18.656 1.00 77.81 157 GLY A N 1
ATOM 1249 C CA . GLY A 1 157 ? 29.422 6.249 -19.522 1.00 77.81 157 GLY A CA 1
ATOM 1250 C C . GLY A 1 157 ? 29.148 7.166 -20.716 1.00 77.81 157 GLY A C 1
ATOM 1251 O O . GLY A 1 157 ? 29.950 8.056 -20.987 1.00 77.81 157 GLY A O 1
ATOM 1252 N N . ARG A 1 158 ? 27.998 7.034 -21.393 1.00 75.88 158 ARG A N 1
ATOM 1253 C CA . ARG A 1 158 ? 27.624 7.930 -22.507 1.00 75.88 158 ARG A CA 1
ATOM 1254 C C . ARG A 1 158 ? 27.386 9.363 -22.048 1.00 75.88 158 ARG A C 1
ATOM 1256 O O . ARG A 1 158 ? 27.750 10.291 -22.764 1.00 75.88 158 ARG A O 1
ATOM 1263 N N . VAL A 1 159 ? 26.799 9.549 -20.866 1.00 80.69 159 VAL A N 1
ATOM 1264 C CA . VAL A 1 159 ? 26.572 10.887 -20.296 1.00 80.69 159 VAL A CA 1
ATOM 1265 C C . VAL A 1 159 ? 27.902 11.549 -19.939 1.00 80.69 159 VAL A C 1
ATOM 1267 O O . VAL A 1 159 ? 28.128 12.698 -20.311 1.00 80.69 159 VAL A O 1
ATOM 1270 N N . LEU A 1 160 ? 28.809 10.820 -19.283 1.00 82.88 160 LEU A N 1
ATOM 1271 C CA . LEU A 1 160 ? 30.136 11.333 -18.933 1.00 82.88 160 LEU A CA 1
ATOM 1272 C C . LEU A 1 160 ? 30.970 11.662 -20.179 1.00 82.88 160 LEU A C 1
ATOM 1274 O O . LEU A 1 160 ? 31.586 12.725 -20.236 1.00 82.88 160 LEU A O 1
ATOM 1278 N N . LEU A 1 161 ? 30.926 10.805 -21.204 1.00 85.44 161 LEU A N 1
ATOM 1279 C CA . LEU A 1 161 ? 31.599 11.046 -22.482 1.00 85.44 161 LEU A CA 1
ATOM 1280 C C . LEU A 1 161 ? 31.039 12.287 -23.203 1.00 85.44 161 LEU A C 1
ATOM 1282 O O . LEU A 1 161 ? 31.805 13.056 -23.777 1.00 85.44 161 LEU A O 1
ATOM 1286 N N . ALA A 1 162 ? 29.723 12.513 -23.145 1.00 83.62 162 ALA A N 1
ATOM 1287 C CA . ALA A 1 162 ? 29.080 13.683 -23.746 1.00 83.62 162 ALA A CA 1
ATOM 1288 C C . ALA 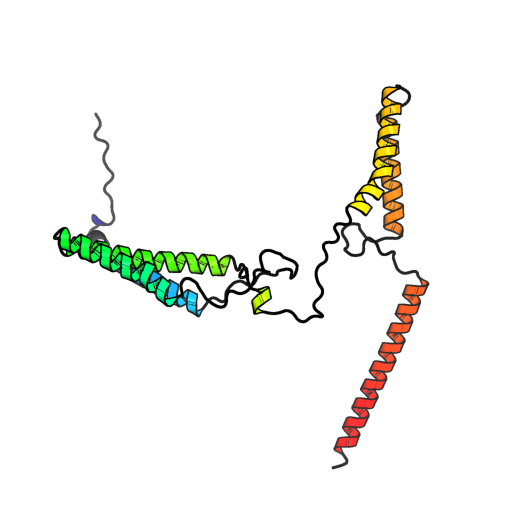A 1 162 ? 29.350 14.993 -22.978 1.00 83.62 162 ALA A C 1
ATOM 1290 O O . ALA A 1 162 ? 29.403 16.059 -23.592 1.00 83.62 162 ALA A O 1
ATOM 1291 N N . LEU A 1 163 ? 29.534 14.935 -21.653 1.00 86.69 163 LEU A N 1
ATOM 1292 C CA . LEU A 1 163 ? 29.806 16.112 -20.816 1.00 86.69 163 LEU A CA 1
ATOM 1293 C C . LEU A 1 163 ? 31.282 16.523 -20.793 1.00 86.69 163 LEU A C 1
ATOM 1295 O O . LEU A 1 163 ? 31.574 17.701 -20.591 1.00 86.69 163 LEU A O 1
ATOM 1299 N N . ALA A 1 164 ? 32.207 15.592 -21.026 1.00 90.69 164 ALA A N 1
ATOM 1300 C CA . ALA A 1 164 ? 33.645 15.860 -21.045 1.00 90.69 164 ALA A CA 1
ATOM 1301 C C . ALA A 1 164 ? 34.060 17.071 -21.919 1.00 90.69 164 ALA A C 1
ATOM 1303 O O . ALA A 1 164 ? 34.752 17.950 -21.399 1.00 90.69 164 ALA A O 1
ATOM 1304 N N . PRO A 1 165 ? 33.628 17.204 -23.194 1.00 89.81 165 PRO A N 1
ATOM 1305 C CA . PRO A 1 165 ? 33.981 18.370 -24.010 1.00 89.81 165 PRO A CA 1
ATOM 1306 C C . PRO A 1 165 ? 33.358 19.681 -23.503 1.00 89.81 165 PRO A C 1
ATOM 1308 O O . PRO A 1 165 ? 33.975 20.736 -23.631 1.00 89.81 165 PRO A O 1
ATOM 1311 N N . LEU A 1 166 ? 32.173 19.627 -22.889 1.00 88.75 166 LEU A N 1
ATOM 1312 C CA . LEU A 1 166 ? 31.504 20.794 -22.301 1.00 88.75 166 LEU A CA 1
ATOM 1313 C C . LEU A 1 166 ? 32.254 21.309 -21.067 1.00 88.75 166 LEU A C 1
ATOM 1315 O O . LEU A 1 166 ? 32.466 22.512 -20.933 1.00 88.75 166 LEU A O 1
ATOM 1319 N N . LEU A 1 167 ? 32.704 20.399 -20.200 1.00 89.50 167 LEU A N 1
ATOM 1320 C CA . LEU A 1 167 ? 33.527 20.735 -19.036 1.00 89.50 167 LEU A CA 1
ATOM 1321 C C . LEU A 1 167 ? 34.899 21.277 -19.454 1.00 89.50 167 LEU A C 1
ATOM 1323 O O . LEU A 1 167 ? 35.363 22.260 -18.881 1.00 89.50 167 LEU A O 1
ATOM 1327 N N . GLY A 1 168 ? 35.519 20.692 -20.484 1.00 91.19 168 GLY A N 1
ATOM 1328 C CA . GLY A 1 168 ? 36.770 21.200 -21.053 1.00 91.19 168 GLY A CA 1
ATOM 1329 C C . GLY A 1 168 ? 36.627 22.616 -21.617 1.00 91.19 168 GLY A C 1
ATOM 1330 O O . GLY A 1 168 ? 37.432 23.489 -21.301 1.00 91.19 168 GLY A O 1
ATOM 1331 N N . ALA A 1 169 ? 35.566 22.875 -22.387 1.00 90.00 169 ALA A N 1
ATOM 1332 C CA . ALA A 1 169 ? 35.273 24.209 -22.909 1.00 90.00 169 ALA A CA 1
ATOM 1333 C C . ALA A 1 169 ? 34.992 25.225 -21.788 1.00 90.00 169 ALA A C 1
ATOM 1335 O O . ALA A 1 169 ? 35.500 26.345 -21.839 1.00 90.00 169 ALA A O 1
ATOM 1336 N N . ALA A 1 170 ? 34.246 24.829 -20.751 1.00 90.00 170 ALA A N 1
ATOM 1337 C CA . ALA A 1 170 ? 33.972 25.676 -19.592 1.00 90.00 170 ALA A CA 1
ATOM 1338 C C . ALA A 1 170 ? 35.252 26.033 -18.819 1.00 90.00 170 ALA A C 1
ATOM 1340 O O . ALA A 1 170 ? 35.453 27.195 -18.479 1.00 90.00 170 ALA A O 1
ATOM 1341 N N . MET A 1 171 ? 36.151 25.068 -18.600 1.00 91.69 171 MET A N 1
ATOM 1342 C CA . MET A 1 171 ? 37.447 25.307 -17.952 1.00 91.69 171 MET A CA 1
ATOM 1343 C C . MET A 1 171 ? 38.312 26.300 -18.737 1.00 91.69 171 MET A C 1
ATOM 1345 O O . MET A 1 171 ? 38.894 27.209 -18.149 1.00 91.69 171 MET A O 1
ATOM 1349 N N . ILE A 1 172 ? 38.368 26.165 -20.067 1.00 91.69 172 ILE A N 1
ATOM 1350 C CA . ILE A 1 172 ? 39.103 27.101 -20.931 1.00 91.69 172 ILE A CA 1
ATOM 1351 C C . ILE A 1 172 ? 38.484 28.502 -20.849 1.00 91.69 172 ILE A C 1
ATOM 1353 O O . ILE A 1 172 ? 39.209 29.484 -20.710 1.00 91.69 172 ILE A O 1
ATOM 1357 N N . ALA A 1 173 ? 37.154 28.603 -20.899 1.00 88.81 173 ALA A N 1
ATOM 1358 C CA . ALA A 1 173 ? 36.442 29.873 -20.794 1.00 88.81 173 ALA A CA 1
ATOM 1359 C C . ALA A 1 173 ? 36.708 30.581 -19.453 1.00 88.81 173 ALA A C 1
ATOM 1361 O O . ALA A 1 173 ? 37.008 31.774 -19.446 1.00 88.81 173 ALA A O 1
ATOM 1362 N N . ILE A 1 174 ? 36.678 29.843 -18.337 1.00 90.12 174 ILE A N 1
ATOM 1363 C CA . ILE A 1 174 ? 37.003 30.369 -17.001 1.00 90.12 174 ILE A CA 1
ATOM 1364 C C . ILE A 1 174 ? 38.443 30.890 -16.969 1.00 90.12 174 ILE A C 1
ATOM 1366 O O . ILE A 1 174 ? 38.663 32.023 -16.549 1.00 90.12 174 ILE A O 1
ATOM 1370 N N . SER A 1 175 ? 39.401 30.129 -17.509 1.00 93.00 175 SER A N 1
ATOM 1371 C CA . SER A 1 175 ? 40.805 30.556 -17.569 1.00 93.00 175 SER A CA 1
ATOM 1372 C C . SER A 1 175 ? 40.981 31.877 -18.335 1.00 93.00 175 SER A C 1
ATOM 1374 O O . SER A 1 175 ? 41.822 32.696 -17.976 1.00 93.00 175 SER A O 1
ATOM 1376 N N . ARG A 1 176 ? 40.209 32.104 -19.409 1.00 87.00 176 ARG A N 1
ATOM 1377 C CA . ARG A 1 176 ? 40.291 33.344 -20.204 1.00 87.00 176 ARG A CA 1
ATOM 1378 C C . ARG A 1 176 ? 39.677 34.550 -19.488 1.00 87.00 176 ARG A C 1
ATOM 1380 O O . ARG A 1 176 ? 40.143 35.669 -19.712 1.00 87.00 176 ARG A O 1
ATOM 1387 N N . CYS A 1 177 ? 38.674 34.324 -18.639 1.00 85.31 177 CYS A N 1
ATOM 1388 C CA . CYS A 1 177 ? 38.110 35.352 -17.764 1.00 85.31 177 CYS A CA 1
ATOM 1389 C C . CYS A 1 177 ? 39.071 35.705 -16.616 1.00 85.31 177 CYS A C 1
ATOM 1391 O O . CYS A 1 177 ? 39.225 36.881 -16.300 1.00 85.31 177 CYS A O 1
ATOM 1393 N N . GLU A 1 178 ? 39.745 34.714 -16.020 1.00 89.94 178 GLU A N 1
ATOM 1394 C CA . GLU A 1 178 ? 40.723 34.928 -14.938 1.00 89.94 178 GLU A CA 1
ATOM 1395 C C . GLU A 1 178 ? 41.969 35.690 -15.408 1.00 89.94 178 GLU A C 1
ATOM 1397 O O . GLU A 1 178 ? 42.458 36.569 -14.701 1.00 89.94 178 GLU A O 1
ATOM 1402 N N . ASP A 1 179 ? 42.437 35.427 -16.632 1.00 90.88 179 ASP A N 1
ATOM 1403 C CA . ASP A 1 179 ? 43.562 36.145 -17.247 1.00 90.88 179 ASP A CA 1
ATOM 1404 C C . ASP A 1 179 ? 43.197 37.572 -17.723 1.00 90.88 179 ASP A C 1
ATOM 1406 O O . ASP A 1 179 ? 43.998 38.215 -18.409 1.00 90.88 179 ASP A O 1
ATOM 1410 N N . TYR A 1 180 ? 41.986 38.067 -17.425 1.00 86.31 180 TYR A N 1
ATOM 1411 C CA . TYR A 1 180 ? 41.441 39.350 -17.904 1.00 86.31 180 TYR A CA 1
ATOM 1412 C C . TYR A 1 180 ? 41.518 39.521 -19.431 1.00 86.31 180 TYR A C 1
ATOM 1414 O O . TYR A 1 180 ? 41.613 40.635 -19.951 1.00 86.31 180 TYR A O 1
ATOM 1422 N N . ARG A 1 181 ? 41.518 38.413 -20.181 1.00 84.31 181 ARG A N 1
ATOM 1423 C CA . ARG A 1 181 ? 41.635 38.443 -21.644 1.00 84.31 181 ARG A CA 1
ATOM 1424 C C . ARG A 1 181 ? 40.295 38.675 -22.321 1.00 84.31 181 ARG A C 1
ATOM 1426 O O . ARG A 1 181 ? 40.302 39.179 -23.440 1.00 84.31 181 ARG A O 1
ATOM 1433 N N . HIS A 1 182 ? 39.188 38.251 -21.714 1.00 88.25 182 HIS A N 1
ATOM 1434 C CA . HIS A 1 182 ? 37.835 38.374 -22.265 1.00 88.25 182 HIS A CA 1
ATOM 1435 C C . HIS A 1 182 ? 36.861 38.871 -21.196 1.00 88.25 182 HIS A C 1
ATOM 1437 O O . HIS A 1 182 ? 36.953 38.477 -20.033 1.00 88.25 182 HIS A O 1
ATOM 1443 N N . ASP A 1 183 ? 35.895 39.689 -21.613 1.00 88.75 183 ASP A N 1
ATOM 1444 C CA . ASP A 1 183 ? 34.778 40.088 -20.766 1.00 88.75 183 ASP A CA 1
ATOM 1445 C C . ASP A 1 183 ? 33.791 38.933 -20.580 1.00 88.75 183 ASP A C 1
ATOM 1447 O O . ASP A 1 183 ? 33.472 38.185 -21.510 1.00 88.75 183 ASP A O 1
ATOM 1451 N N . VAL A 1 184 ? 33.227 38.840 -19.375 1.00 88.94 184 VAL A N 1
ATOM 1452 C CA . VAL A 1 184 ? 32.231 37.817 -19.012 1.00 88.94 184 VAL A CA 1
ATOM 1453 C C . VAL A 1 184 ? 31.032 37.837 -19.973 1.00 88.94 184 VAL A C 1
ATOM 1455 O O . VAL A 1 184 ? 30.463 36.792 -20.295 1.00 88.94 184 VAL A O 1
ATOM 1458 N N . TYR A 1 185 ? 30.663 39.016 -20.479 1.00 89.94 185 TYR A N 1
ATOM 1459 C CA . TYR A 1 185 ? 29.548 39.184 -21.411 1.00 89.94 185 TYR A CA 1
ATOM 1460 C C . TYR A 1 185 ? 29.816 38.571 -22.791 1.00 89.94 185 TYR A C 1
ATOM 1462 O O . TYR A 1 185 ? 28.904 38.001 -23.383 1.00 89.94 185 TYR A O 1
ATOM 1470 N N . ASP A 1 186 ? 31.048 38.623 -23.292 1.00 90.62 186 ASP A N 1
ATOM 1471 C CA . ASP A 1 186 ? 31.390 38.067 -24.608 1.00 90.62 186 ASP A CA 1
ATOM 1472 C C . ASP A 1 186 ? 31.447 36.531 -24.555 1.00 90.62 186 ASP A C 1
ATOM 1474 O O . ASP A 1 186 ? 30.839 35.827 -25.364 1.00 90.62 186 ASP A O 1
ATOM 1478 N N . VAL A 1 187 ? 32.058 35.992 -23.496 1.00 91.62 187 VAL A N 1
ATOM 1479 C CA . VAL A 1 187 ? 32.131 34.543 -23.243 1.00 91.62 187 VAL A CA 1
ATOM 1480 C C . VAL A 1 187 ? 30.740 33.925 -23.057 1.00 91.62 187 VAL A C 1
ATOM 1482 O O . VAL A 1 187 ? 30.457 32.834 -23.567 1.00 91.62 187 VAL A O 1
ATOM 1485 N N . THR A 1 188 ? 29.843 34.619 -22.355 1.00 89.88 188 THR A N 1
ATOM 1486 C CA . THR A 1 188 ? 28.459 34.156 -22.168 1.00 89.88 188 THR A CA 1
ATOM 1487 C C . THR A 1 188 ? 27.649 34.231 -23.461 1.00 89.88 188 THR A C 1
ATOM 1489 O O . THR A 1 188 ? 26.991 33.246 -23.807 1.00 89.88 188 THR A O 1
ATOM 1492 N N . CYS A 1 189 ? 27.752 35.323 -24.227 1.00 93.94 189 CYS A N 1
ATOM 1493 C CA . CYS A 1 189 ? 27.114 35.440 -25.543 1.00 93.94 189 CYS A CA 1
ATOM 1494 C C . CYS A 1 189 ? 27.587 34.342 -26.507 1.00 93.94 189 CYS A C 1
ATOM 1496 O O . CYS A 1 189 ? 26.761 33.664 -27.125 1.00 93.94 189 CYS A O 1
ATOM 1498 N N . GLY A 1 190 ? 28.899 34.106 -26.587 1.00 91.50 190 GLY A N 1
ATOM 1499 C CA . GLY A 1 190 ? 29.482 33.054 -27.419 1.00 91.50 190 GLY A CA 1
ATOM 1500 C C . GLY A 1 190 ? 29.016 31.651 -27.018 1.00 91.50 190 GLY A C 1
ATOM 1501 O O . GLY A 1 190 ? 28.653 30.847 -27.878 1.00 91.50 190 GLY A O 1
ATOM 1502 N N . SER A 1 191 ? 28.934 31.372 -25.714 1.00 91.44 191 SER A N 1
ATOM 1503 C CA . SER A 1 191 ? 28.441 30.086 -25.198 1.00 91.44 191 SER A CA 1
ATOM 1504 C C . SER A 1 191 ? 26.967 29.852 -25.551 1.00 91.44 191 SER A C 1
ATOM 1506 O O . SER A 1 191 ? 26.600 28.763 -25.998 1.00 91.44 191 SER A O 1
ATOM 1508 N N . ILE A 1 192 ? 26.120 30.879 -25.415 1.00 93.75 192 ILE A N 1
ATOM 1509 C CA . ILE A 1 192 ? 24.696 30.811 -25.779 1.00 93.75 192 ILE A CA 1
ATOM 1510 C C . ILE A 1 192 ? 24.532 30.586 -27.285 1.00 93.75 192 ILE A C 1
ATOM 1512 O O . ILE A 1 192 ? 23.721 29.747 -27.694 1.00 93.75 192 ILE A O 1
ATOM 1516 N N . LEU A 1 193 ? 25.309 31.289 -28.114 1.00 94.50 193 LEU A N 1
ATOM 1517 C CA . LEU A 1 193 ? 25.296 31.104 -29.566 1.00 94.50 193 LEU A CA 1
ATOM 1518 C C . LEU A 1 193 ? 25.718 29.684 -29.955 1.00 94.50 193 LEU A C 1
ATOM 1520 O O . LEU A 1 193 ? 25.024 29.038 -30.742 1.00 94.50 193 LEU A O 1
ATOM 1524 N N . GLY A 1 194 ? 26.795 29.166 -29.360 1.00 93.12 194 GLY A N 1
ATOM 1525 C CA . GLY A 1 194 ? 27.274 27.804 -29.600 1.00 93.12 194 GLY A CA 1
ATOM 1526 C C . GLY A 1 194 ? 26.237 26.737 -29.235 1.00 93.12 194 GLY A C 1
ATOM 1527 O O . GLY A 1 194 ? 25.943 25.856 -30.046 1.00 93.12 194 GLY A O 1
ATOM 1528 N N . ILE A 1 195 ? 25.615 26.854 -28.057 1.00 91.25 195 ILE A N 1
ATOM 1529 C CA . ILE A 1 195 ? 24.548 25.940 -27.610 1.00 91.25 195 ILE A CA 1
ATOM 1530 C C . ILE A 1 195 ? 23.328 26.029 -28.538 1.00 91.25 195 ILE A C 1
ATOM 1532 O O . ILE A 1 195 ? 22.750 25.002 -28.901 1.00 91.25 195 ILE A O 1
ATOM 1536 N N . SER A 1 196 ? 22.955 27.235 -28.969 1.00 93.69 196 SER A N 1
ATOM 1537 C CA . SER A 1 196 ? 21.807 27.457 -29.858 1.00 93.69 196 SER A CA 1
ATOM 1538 C C . SER A 1 196 ? 22.018 26.843 -31.245 1.00 93.69 196 SER A C 1
ATOM 1540 O O . SER A 1 196 ? 21.127 26.165 -31.763 1.00 93.69 196 SER A O 1
ATOM 1542 N N . LEU A 1 197 ? 23.208 27.018 -31.831 1.00 93.81 197 LEU A N 1
ATOM 1543 C CA . LEU A 1 197 ? 23.593 26.416 -33.113 1.00 93.81 197 LEU A CA 1
ATOM 1544 C C . LEU A 1 197 ? 23.630 24.886 -33.029 1.00 93.81 197 LEU A C 1
ATOM 1546 O O . LEU A 1 197 ? 23.083 24.208 -33.904 1.00 93.81 197 LEU A O 1
ATOM 1550 N N . ALA A 1 198 ? 24.210 24.340 -31.958 1.00 90.62 198 ALA A N 1
ATOM 1551 C CA . ALA A 1 198 ? 24.236 22.900 -31.719 1.00 90.62 198 ALA A CA 1
ATOM 1552 C C . ALA A 1 198 ? 22.815 22.325 -31.586 1.00 90.62 198 ALA A C 1
ATOM 1554 O O . ALA A 1 198 ? 22.492 21.318 -32.220 1.00 90.62 198 ALA A O 1
ATOM 1555 N N . TYR A 1 199 ? 21.938 22.999 -30.835 1.00 91.38 199 TYR A N 1
ATOM 1556 C CA . TYR A 1 199 ? 20.538 22.602 -30.691 1.00 91.38 199 TYR A CA 1
ATOM 1557 C C . TYR A 1 199 ? 19.783 22.640 -32.024 1.00 91.38 199 TYR A C 1
ATOM 1559 O O . TYR A 1 199 ? 19.065 21.693 -32.352 1.00 91.38 199 TYR A O 1
ATOM 1567 N N . PHE A 1 200 ? 19.951 23.701 -32.817 1.00 92.38 200 PHE A N 1
ATOM 1568 C CA . PHE A 1 200 ? 19.270 23.829 -34.105 1.00 92.38 200 PHE A CA 1
ATOM 1569 C C . PHE A 1 200 ? 19.741 22.769 -35.108 1.00 92.38 200 PHE A C 1
ATOM 1571 O O . PHE A 1 200 ? 18.915 22.138 -35.772 1.00 92.38 200 PHE A O 1
ATOM 1578 N N . SER A 1 201 ? 21.052 22.515 -35.161 1.00 91.62 201 SER A N 1
ATOM 1579 C CA . SER A 1 201 ? 21.642 21.447 -35.973 1.00 91.62 201 SER A CA 1
ATOM 1580 C C . SER A 1 201 ? 21.113 20.071 -35.558 1.00 91.62 201 SER A C 1
ATOM 1582 O O . SER A 1 201 ? 20.650 19.303 -36.398 1.00 91.62 201 SER A O 1
ATOM 1584 N N . TYR A 1 202 ? 21.054 19.786 -34.255 1.00 89.81 202 TYR A N 1
ATOM 1585 C CA . TYR A 1 202 ? 20.459 18.550 -33.746 1.00 89.81 202 TYR A CA 1
ATOM 1586 C C . TYR A 1 202 ? 18.986 18.413 -34.159 1.00 89.81 202 TYR A C 1
ATOM 1588 O O . TYR A 1 202 ? 18.593 17.409 -34.749 1.00 89.81 202 TYR A O 1
ATOM 1596 N N . ARG A 1 203 ? 18.172 19.450 -33.931 1.00 89.56 203 ARG A N 1
ATOM 1597 C CA . ARG A 1 203 ? 16.725 19.449 -34.214 1.00 89.56 203 ARG A CA 1
ATOM 1598 C C . ARG A 1 203 ? 16.411 19.350 -35.711 1.00 89.56 203 ARG A C 1
ATOM 1600 O O . ARG A 1 203 ? 15.284 19.015 -36.079 1.00 89.56 203 ARG A O 1
ATOM 1607 N N . ARG A 1 204 ? 17.383 19.641 -36.582 1.00 89.19 204 ARG A N 1
ATOM 1608 C CA . ARG A 1 204 ? 17.266 19.448 -38.032 1.00 89.19 204 ARG A CA 1
ATOM 1609 C C . ARG A 1 204 ? 17.232 17.969 -38.415 1.00 89.19 204 ARG A C 1
ATOM 1611 O O . ARG A 1 204 ? 16.485 17.618 -39.325 1.00 89.19 204 ARG A O 1
ATOM 1618 N N . TYR A 1 205 ? 18.011 17.134 -37.733 1.00 88.19 205 TYR A N 1
ATOM 1619 C CA . TYR A 1 205 ? 18.189 15.722 -38.084 1.00 88.19 205 TYR A CA 1
ATOM 1620 C C . TYR A 1 205 ? 17.502 14.759 -37.116 1.00 88.19 205 TYR A C 1
ATOM 1622 O O . TYR A 1 205 ? 17.133 13.664 -37.527 1.00 88.19 205 TYR A O 1
ATOM 1630 N N . PHE A 1 206 ? 17.280 15.171 -35.870 1.00 89.94 206 PHE A N 1
ATOM 1631 C CA . PHE A 1 206 ? 16.742 14.337 -34.801 1.00 89.94 206 PHE A CA 1
ATOM 1632 C C . PHE A 1 206 ? 15.454 14.931 -34.199 1.00 89.94 206 PHE A C 1
ATOM 1634 O O . PHE A 1 206 ? 15.217 16.146 -34.273 1.00 89.94 206 PHE A O 1
ATOM 1641 N N . PRO A 1 207 ? 14.588 14.092 -33.598 1.00 87.81 207 PRO A N 1
ATOM 1642 C CA . PRO A 1 207 ? 13.377 14.548 -32.930 1.00 87.81 207 PRO A CA 1
ATOM 1643 C C . PRO A 1 207 ? 13.670 15.241 -31.594 1.00 87.81 207 PRO A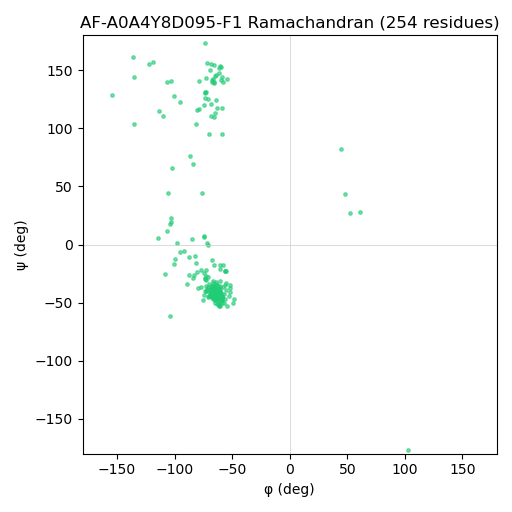 C 1
ATOM 1645 O O . PRO A 1 207 ? 14.799 15.314 -31.125 1.00 87.81 207 PRO A O 1
ATOM 1648 N N . ARG A 1 208 ? 12.627 15.806 -30.971 1.00 86.75 208 ARG A N 1
ATOM 1649 C CA . ARG A 1 208 ? 12.753 16.525 -29.690 1.00 86.75 208 ARG A CA 1
ATOM 1650 C C . ARG A 1 208 ? 13.425 15.634 -28.637 1.00 86.75 208 ARG A C 1
ATOM 1652 O O . ARG A 1 208 ? 13.082 14.460 -28.529 1.00 86.75 208 ARG A O 1
ATOM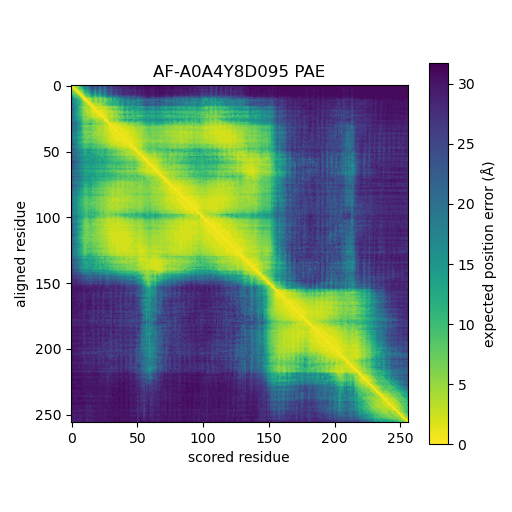 1659 N N . LEU A 1 209 ? 14.276 16.226 -27.795 1.00 81.88 209 LEU A N 1
ATOM 1660 C CA . LEU A 1 209 ? 15.031 15.525 -26.742 1.00 81.88 209 LEU A CA 1
ATOM 1661 C C . LEU A 1 209 ? 14.149 14.743 -25.745 1.00 81.88 209 LEU A C 1
ATOM 1663 O O . LEU A 1 209 ? 14.617 13.790 -25.138 1.00 81.88 209 LEU A O 1
ATOM 1667 N N . HIS A 1 210 ? 12.870 15.109 -25.603 1.00 83.75 210 HIS A N 1
ATOM 1668 C CA . HIS A 1 210 ? 11.899 14.417 -24.742 1.00 83.75 210 HIS A CA 1
ATOM 1669 C C . HIS A 1 210 ? 11.264 13.166 -25.391 1.00 83.75 210 HIS A C 1
ATOM 1671 O O . HIS A 1 210 ? 10.540 12.418 -24.739 1.00 83.75 210 HIS A O 1
ATOM 1677 N N . SER A 1 211 ? 11.477 12.930 -26.687 1.00 81.31 211 SER A N 1
ATOM 1678 C CA . SER A 1 211 ? 10.959 11.737 -27.363 1.00 81.31 211 SER A CA 1
ATOM 1679 C C . SER A 1 211 ? 11.830 10.522 -27.053 1.00 81.31 211 SER A C 1
ATOM 1681 O O . SER A 1 211 ? 13.055 10.608 -27.086 1.00 81.31 211 SER A O 1
ATOM 1683 N N . SER A 1 212 ? 11.218 9.353 -26.853 1.00 76.00 212 SER A N 1
ATOM 1684 C CA . SER A 1 212 ? 11.943 8.090 -26.641 1.00 76.00 212 SER A CA 1
ATOM 1685 C C . SER A 1 212 ? 12.849 7.693 -27.820 1.00 76.00 212 SER A C 1
ATOM 1687 O O . SER A 1 212 ? 13.754 6.881 -27.643 1.00 76.00 212 SER A O 1
ATOM 1689 N N . LYS A 1 213 ? 12.634 8.284 -29.006 1.00 81.19 213 LYS A N 1
ATOM 1690 C CA . LYS A 1 213 ? 13.423 8.075 -30.236 1.00 81.19 213 LYS A CA 1
ATOM 1691 C C . LYS A 1 213 ? 14.406 9.217 -30.541 1.00 81.19 213 LYS A C 1
ATOM 1693 O O . LYS A 1 213 ? 14.792 9.413 -31.683 1.00 81.19 213 LYS A O 1
ATOM 1698 N N . CYS A 1 214 ? 14.816 9.996 -29.539 1.00 80.56 214 CYS A N 1
ATOM 1699 C CA . CYS A 1 214 ? 15.739 11.135 -29.694 1.00 80.56 214 CYS A CA 1
ATOM 1700 C C . CYS A 1 214 ? 17.113 10.789 -30.308 1.00 80.56 214 CYS A C 1
ATOM 1702 O O . CYS A 1 214 ? 17.820 11.677 -30.777 1.00 80.56 214 CYS A O 1
ATOM 1704 N N . HIS A 1 215 ? 17.494 9.515 -30.313 1.00 80.06 215 HIS A N 1
ATOM 1705 C CA . HIS A 1 215 ? 18.760 9.014 -30.844 1.00 80.06 215 HIS A CA 1
ATOM 1706 C C . HIS A 1 215 ? 18.660 8.517 -32.294 1.00 80.06 215 HIS A C 1
ATOM 1708 O O . HIS A 1 215 ? 19.682 8.183 -32.886 1.00 80.06 215 HIS A O 1
ATOM 1714 N N . GLU A 1 216 ? 17.454 8.457 -32.863 1.00 85.12 216 GLU A N 1
ATOM 1715 C CA . GLU A 1 216 ? 17.226 8.017 -34.238 1.00 85.12 216 GLU A CA 1
ATOM 1716 C C . GLU A 1 216 ? 17.029 9.242 -35.145 1.00 85.12 216 GLU A C 1
ATOM 1718 O O . GLU A 1 216 ? 16.210 10.111 -34.821 1.00 85.12 216 GLU A O 1
ATOM 1723 N N . PRO A 1 217 ? 17.768 9.353 -36.264 1.00 87.75 217 PRO A N 1
ATOM 1724 C CA . PRO A 1 217 ? 17.571 10.445 -37.205 1.00 87.75 217 PRO A CA 1
ATOM 1725 C C . PRO A 1 217 ? 16.260 10.270 -37.983 1.00 87.75 217 PRO A C 1
ATOM 1727 O O . PRO A 1 217 ? 15.755 9.157 -38.148 1.00 87.75 217 PRO A O 1
ATOM 1730 N N . TYR A 1 218 ? 15.712 11.371 -38.500 1.00 83.75 218 TYR A N 1
ATOM 1731 C CA . TYR A 1 218 ? 14.560 11.309 -39.399 1.00 83.75 218 TYR A CA 1
ATOM 1732 C C . TYR A 1 218 ? 14.883 10.471 -40.649 1.00 83.75 218 TYR A C 1
ATOM 1734 O O . TYR A 1 218 ? 16.009 10.535 -41.154 1.00 83.75 218 TYR A O 1
ATOM 1742 N N . PRO A 1 219 ? 13.908 9.706 -41.176 1.00 83.44 219 PRO A N 1
ATOM 1743 C CA . PRO A 1 219 ? 14.117 8.912 -42.380 1.00 83.44 219 PRO A CA 1
ATOM 1744 C C . PRO A 1 219 ? 14.511 9.813 -43.555 1.00 83.44 219 PRO A C 1
ATOM 1746 O O . P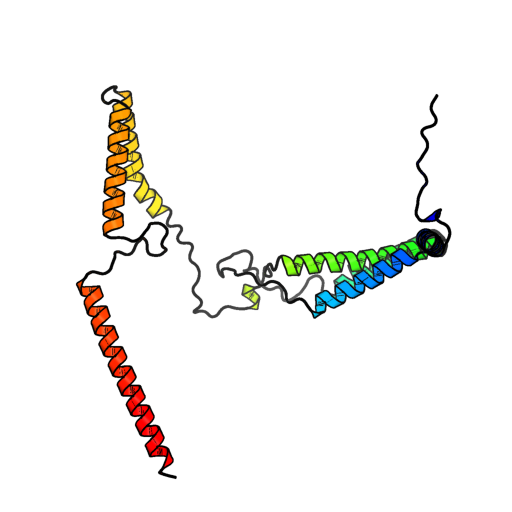RO A 1 219 ? 13.985 10.919 -43.713 1.00 83.44 219 PRO A O 1
ATOM 1749 N N . SER A 1 220 ? 15.434 9.334 -44.394 1.00 79.94 220 SER A N 1
ATOM 1750 C CA . SER A 1 220 ? 15.774 10.027 -45.637 1.00 79.94 220 SER A CA 1
ATOM 1751 C C . SER A 1 220 ? 14.537 10.130 -46.534 1.00 79.94 220 SER A C 1
ATOM 1753 O O . SER A 1 220 ? 13.621 9.310 -46.453 1.00 79.94 220 SER A O 1
ATOM 1755 N N . ARG A 1 221 ? 14.492 11.140 -47.412 1.00 73.25 221 ARG A N 1
ATOM 1756 C CA . ARG A 1 221 ? 13.371 11.321 -48.351 1.00 73.25 221 ARG A CA 1
ATOM 1757 C C . ARG A 1 221 ? 13.143 10.073 -49.212 1.00 73.25 221 ARG A C 1
ATOM 1759 O O . ARG A 1 221 ? 12.000 9.728 -49.481 1.00 73.25 221 ARG A O 1
ATOM 1766 N N . GLU A 1 222 ? 14.218 9.380 -49.576 1.00 77.88 222 GLU A N 1
ATOM 1767 C CA . GLU A 1 222 ? 14.182 8.098 -50.285 1.00 77.88 222 GLU A CA 1
ATOM 1768 C C . GLU A 1 222 ? 13.628 6.966 -49.414 1.00 77.88 222 GLU A C 1
ATOM 1770 O O . GLU A 1 222 ? 12.767 6.218 -49.866 1.00 77.88 222 GLU A O 1
ATOM 1775 N N . ALA A 1 223 ? 14.045 6.865 -48.147 1.00 73.06 223 ALA A N 1
ATOM 1776 C CA . ALA A 1 223 ? 13.506 5.868 -47.223 1.00 73.06 223 ALA A CA 1
ATOM 1777 C C . ALA A 1 223 ? 12.009 6.090 -46.949 1.00 73.06 223 ALA A C 1
ATOM 1779 O O . ALA A 1 223 ? 11.244 5.128 -46.909 1.00 73.06 223 ALA A O 1
ATOM 1780 N N . ALA A 1 224 ? 11.576 7.347 -46.816 1.00 71.50 224 ALA A N 1
ATOM 1781 C CA . ALA A 1 224 ? 10.167 7.703 -46.659 1.00 71.50 224 ALA A CA 1
ATOM 1782 C C . ALA A 1 224 ? 9.346 7.390 -47.926 1.00 71.50 224 ALA A C 1
ATOM 1784 O O . ALA A 1 224 ? 8.229 6.888 -47.826 1.00 71.50 224 ALA A O 1
ATOM 1785 N N . PHE A 1 225 ? 9.909 7.638 -49.113 1.00 74.38 225 PHE A N 1
ATOM 1786 C CA . PHE A 1 225 ? 9.281 7.321 -50.399 1.00 74.38 225 PHE A CA 1
ATOM 1787 C C . PHE A 1 225 ? 9.151 5.808 -50.622 1.00 74.38 225 PHE A C 1
ATOM 1789 O O . PHE A 1 225 ? 8.066 5.329 -50.945 1.00 74.38 225 PHE A O 1
ATOM 1796 N N . ASN A 1 226 ? 10.215 5.042 -50.363 1.00 70.25 226 ASN A N 1
ATOM 1797 C CA . ASN A 1 226 ? 10.215 3.583 -50.494 1.00 70.25 226 ASN A CA 1
ATOM 1798 C C . ASN A 1 226 ? 9.300 2.906 -49.462 1.00 70.25 226 ASN A C 1
ATOM 1800 O O . ASN A 1 226 ? 8.634 1.930 -49.794 1.00 70.25 226 ASN A O 1
ATOM 1804 N N . GLN A 1 227 ? 9.206 3.433 -48.234 1.00 70.00 227 GLN A N 1
ATOM 1805 C CA . GLN A 1 227 ? 8.200 2.976 -47.267 1.00 70.00 227 GLN A CA 1
ATOM 1806 C C . GLN A 1 227 ? 6.771 3.285 -47.727 1.00 70.00 227 GLN A C 1
ATOM 1808 O O . GLN A 1 227 ? 5.879 2.469 -47.504 1.00 70.00 227 GLN A O 1
ATOM 1813 N N . GLY A 1 228 ? 6.549 4.436 -48.369 1.00 65.56 228 GLY A N 1
ATOM 1814 C CA . GLY A 1 228 ? 5.256 4.797 -48.953 1.00 65.56 228 GLY A CA 1
ATOM 1815 C C . GLY A 1 228 ? 4.840 3.843 -50.074 1.00 65.56 228 GLY A C 1
ATOM 1816 O O . GLY A 1 228 ? 3.757 3.271 -50.012 1.00 65.56 228 GLY A O 1
ATOM 1817 N N . PHE A 1 229 ? 5.724 3.602 -51.046 1.00 67.12 229 PHE A N 1
ATOM 1818 C CA . PHE A 1 229 ? 5.486 2.643 -52.134 1.00 67.12 229 PHE A CA 1
ATOM 1819 C C . PHE A 1 229 ? 5.344 1.200 -51.636 1.00 67.12 229 PHE A C 1
ATOM 1821 O O . PHE A 1 229 ? 4.495 0.463 -52.130 1.00 67.12 229 PHE A O 1
ATOM 1828 N N . GLY A 1 230 ? 6.137 0.802 -50.636 1.00 58.38 230 GLY A N 1
ATOM 1829 C CA . GLY A 1 230 ? 6.036 -0.518 -50.016 1.00 58.38 230 GLY A CA 1
ATOM 1830 C C . GLY A 1 230 ? 4.712 -0.737 -49.282 1.00 58.38 230 GLY A C 1
ATOM 1831 O O . GLY A 1 230 ? 4.157 -1.827 -49.364 1.00 58.38 230 GLY A O 1
ATOM 1832 N N . LYS A 1 231 ? 4.171 0.294 -48.615 1.00 63.12 231 LYS A N 1
ATOM 1833 C CA . LYS A 1 231 ? 2.828 0.227 -48.018 1.00 63.12 231 LYS A CA 1
ATOM 1834 C C . LYS A 1 231 ? 1.739 0.080 -49.076 1.00 63.12 231 LYS A C 1
ATOM 1836 O O . LYS A 1 231 ? 0.971 -0.862 -48.985 1.00 63.12 231 LYS A O 1
ATOM 1841 N N . ILE A 1 232 ? 1.744 0.924 -50.112 1.00 61.28 232 ILE A N 1
ATOM 1842 C CA . ILE A 1 232 ? 0.734 0.875 -51.185 1.00 61.28 232 ILE A CA 1
ATOM 1843 C C . ILE A 1 232 ? 0.705 -0.509 -51.852 1.00 61.28 232 ILE A C 1
ATOM 1845 O O . ILE A 1 232 ? -0.365 -1.070 -52.053 1.00 61.28 232 ILE A O 1
ATOM 1849 N N . LYS A 1 233 ? 1.878 -1.097 -52.124 1.00 61.88 233 LYS A N 1
ATOM 1850 C CA . LYS A 1 233 ? 1.975 -2.428 -52.739 1.00 61.88 233 LYS A CA 1
ATOM 1851 C C . LYS A 1 233 ? 1.385 -3.541 -51.860 1.00 61.88 233 LYS A C 1
ATOM 1853 O O . LYS A 1 233 ? 0.700 -4.421 -52.369 1.00 61.88 233 LYS A O 1
ATOM 1858 N N . ASN A 1 234 ? 1.651 -3.507 -50.555 1.00 59.31 234 ASN A N 1
ATOM 1859 C CA . ASN A 1 234 ? 1.138 -4.516 -49.626 1.00 59.31 234 ASN A CA 1
ATOM 1860 C C . ASN A 1 234 ? -0.368 -4.348 -49.385 1.00 59.31 234 ASN A C 1
ATOM 1862 O O . ASN A 1 234 ? -1.075 -5.342 -49.228 1.00 59.31 234 ASN A O 1
ATOM 1866 N N . ASP A 1 235 ? -0.853 -3.106 -49.361 1.00 66.81 235 ASP A N 1
ATOM 1867 C CA . ASP A 1 235 ? -2.268 -2.796 -49.176 1.00 66.81 235 ASP A CA 1
ATOM 1868 C C . ASP A 1 235 ? -3.083 -3.284 -50.397 1.00 66.81 235 ASP A C 1
ATOM 1870 O O . ASP A 1 235 ? -4.107 -3.940 -50.214 1.00 66.81 235 ASP A O 1
ATOM 1874 N N . GLU A 1 236 ? -2.578 -3.106 -51.630 1.00 65.50 236 GLU A N 1
ATOM 1875 C CA . GLU A 1 236 ? -3.177 -3.676 -52.854 1.00 65.50 236 GLU A CA 1
ATOM 1876 C C . GLU A 1 236 ? -3.150 -5.218 -52.879 1.00 65.50 236 GLU A C 1
ATOM 1878 O O . GLU A 1 236 ? -4.166 -5.840 -53.190 1.00 65.50 236 GLU A O 1
ATOM 1883 N N . GLU A 1 237 ? -2.033 -5.869 -52.521 1.00 64.56 237 GLU A N 1
ATOM 1884 C CA . GLU A 1 237 ? -1.969 -7.344 -52.443 1.00 64.56 237 GLU A CA 1
ATOM 1885 C C . GLU A 1 237 ? -2.909 -7.913 -51.365 1.00 64.56 237 GLU A C 1
ATOM 1887 O O . GLU A 1 237 ? -3.496 -8.980 -51.560 1.00 64.56 237 GLU A O 1
ATOM 1892 N N . THR A 1 238 ? -3.103 -7.193 -50.255 1.00 65.25 238 THR A N 1
ATOM 1893 C CA . THR A 1 238 ? -4.020 -7.592 -49.176 1.00 65.25 238 THR A CA 1
ATOM 1894 C C . THR A 1 238 ? -5.483 -7.426 -49.594 1.00 65.25 238 THR A C 1
ATOM 1896 O O . THR A 1 238 ? -6.297 -8.306 -49.311 1.00 65.25 238 THR A O 1
ATOM 1899 N N . GLU A 1 239 ?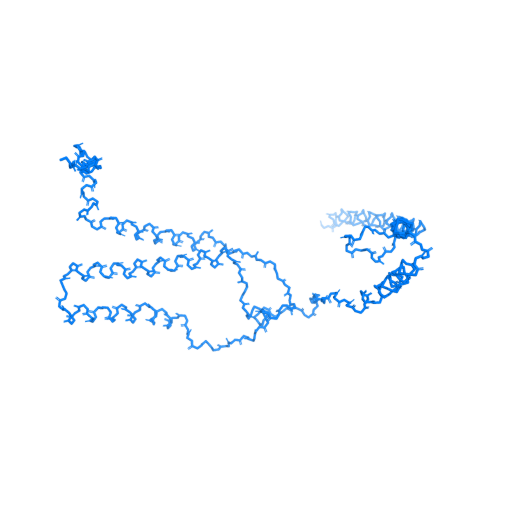 -5.832 -6.353 -50.311 1.00 67.56 239 GLU A N 1
ATOM 1900 C CA . GLU A 1 239 ? -7.185 -6.164 -50.855 1.00 67.56 239 GLU A CA 1
ATOM 1901 C C . GLU A 1 239 ? -7.516 -7.182 -51.956 1.00 67.56 239 GLU A C 1
ATOM 1903 O O . GLU A 1 239 ? -8.608 -7.750 -51.953 1.00 67.56 239 GLU A O 1
ATOM 1908 N N . VAL A 1 240 ? -6.570 -7.483 -52.852 1.00 68.00 240 VAL A N 1
ATOM 1909 C CA . VAL A 1 240 ? -6.739 -8.518 -53.890 1.00 68.00 240 VAL A CA 1
ATOM 1910 C C . VAL A 1 240 ? -6.823 -9.917 -53.273 1.00 68.00 240 VAL A C 1
ATOM 1912 O O . VAL A 1 240 ? -7.618 -10.741 -53.729 1.00 68.00 240 VAL A O 1
ATOM 1915 N N . GLY A 1 241 ? -6.043 -10.192 -52.223 1.00 66.12 241 GLY A N 1
ATOM 1916 C CA . GLY A 1 241 ? -6.151 -11.424 -51.439 1.00 66.12 241 GLY A CA 1
ATOM 1917 C C . GLY A 1 241 ? -7.525 -11.569 -50.783 1.00 66.12 241 GLY A C 1
ATOM 1918 O O . GLY A 1 241 ? -8.160 -12.611 -50.926 1.00 66.12 241 GLY A O 1
ATOM 1919 N N . ARG A 1 242 ? -8.030 -10.496 -50.161 1.00 66.44 242 ARG A N 1
ATOM 1920 C CA . ARG A 1 242 ? -9.359 -10.458 -49.533 1.00 66.44 242 ARG A CA 1
ATOM 1921 C C . ARG A 1 242 ? -10.498 -10.591 -50.549 1.00 66.44 242 ARG A C 1
ATOM 1923 O O . ARG A 1 242 ? -11.496 -11.237 -50.252 1.00 66.44 242 ARG A O 1
ATOM 1930 N N . ALA A 1 243 ? -10.353 -10.005 -51.738 1.00 67.44 243 ALA A N 1
ATOM 1931 C CA . ALA A 1 243 ? -11.317 -10.150 -52.828 1.00 67.44 243 ALA A CA 1
ATOM 1932 C C . ALA A 1 243 ? -11.343 -11.585 -53.378 1.00 67.44 243 ALA A C 1
ATOM 1934 O O . ALA A 1 243 ? -12.421 -12.131 -53.582 1.00 67.44 243 ALA A O 1
ATOM 1935 N N . ARG A 1 244 ? -10.174 -12.223 -53.547 1.00 67.25 244 ARG A N 1
ATOM 1936 C CA . ARG A 1 244 ? -10.087 -13.643 -53.932 1.00 67.25 244 ARG A CA 1
ATOM 1937 C C . ARG A 1 244 ? -10.680 -14.578 -52.884 1.00 67.25 244 ARG A C 1
ATOM 1939 O O . ARG A 1 244 ? -11.300 -15.561 -53.258 1.00 67.25 244 ARG A O 1
ATOM 1946 N N . GLU A 1 245 ? -10.482 -14.298 -51.601 1.00 65.69 245 GLU A N 1
ATOM 1947 C CA . GLU A 1 245 ? -11.058 -15.107 -50.522 1.00 65.69 245 GLU A CA 1
ATOM 1948 C C . GLU A 1 245 ? -12.591 -14.985 -50.480 1.00 65.69 245 GLU A C 1
ATOM 1950 O O . GLU A 1 245 ? -13.270 -15.991 -50.301 1.00 65.69 245 GLU A O 1
ATOM 1955 N N . PHE A 1 246 ? -13.133 -13.791 -50.751 1.00 63.41 246 PHE A N 1
ATOM 1956 C CA . PHE A 1 246 ? -14.579 -13.566 -50.862 1.00 63.41 246 PHE A CA 1
ATOM 1957 C C . PHE A 1 246 ? -15.204 -14.299 -52.069 1.00 63.41 246 PHE A C 1
ATOM 1959 O O . PHE A 1 246 ? -16.235 -14.951 -51.921 1.00 63.41 246 PHE A O 1
ATOM 1966 N N . ASP A 1 247 ? -14.542 -14.275 -53.233 1.00 63.41 247 ASP A N 1
ATOM 1967 C CA . ASP A 1 247 ? -14.978 -14.994 -54.448 1.00 63.41 247 ASP A CA 1
ATOM 1968 C C . ASP A 1 247 ? -14.978 -16.526 -54.248 1.00 63.41 247 ASP A C 1
ATOM 1970 O O . ASP A 1 247 ? -15.834 -17.243 -54.766 1.00 63.41 247 ASP A O 1
ATOM 1974 N N . VAL A 1 248 ? -14.029 -17.055 -53.464 1.00 63.12 248 VAL A N 1
ATOM 1975 C CA . VAL A 1 2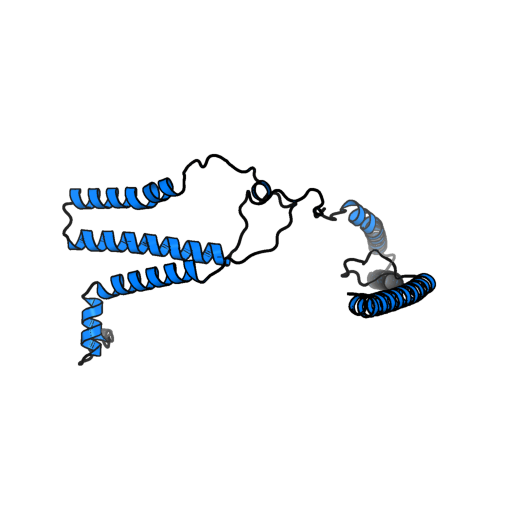48 ? -13.963 -18.495 -53.155 1.00 63.12 248 VAL A CA 1
ATOM 1976 C C . VAL A 1 248 ? -15.085 -18.914 -52.202 1.00 63.12 248 VAL A C 1
ATOM 1978 O O . VAL A 1 248 ? -15.674 -19.970 -52.418 1.00 63.12 248 VAL A O 1
ATOM 1981 N N . SER A 1 249 ? -15.440 -18.093 -51.205 1.00 58.78 249 SER A N 1
ATOM 1982 C CA . SER A 1 249 ? -16.546 -18.409 -50.287 1.00 58.78 249 SER A CA 1
ATOM 1983 C C . SER A 1 249 ? -17.926 -18.412 -50.953 1.00 58.78 249 SER A C 1
ATOM 1985 O O . SER A 1 249 ? -18.770 -19.230 -50.584 1.00 58.78 249 SER A O 1
ATOM 1987 N N . ASP A 1 250 ? -18.152 -17.560 -51.955 1.00 59.56 250 ASP A N 1
ATOM 1988 C CA . ASP A 1 250 ? -19.414 -17.566 -52.703 1.00 59.56 250 ASP A CA 1
ATOM 1989 C C . ASP A 1 250 ? -19.509 -18.819 -53.594 1.00 59.56 250 ASP A C 1
ATOM 1991 O O . ASP A 1 250 ? -20.557 -19.455 -53.663 1.00 59.56 250 ASP A O 1
ATOM 1995 N N . ASN A 1 251 ? -18.393 -19.268 -54.176 1.00 57.75 251 ASN A N 1
ATOM 1996 C CA . ASN A 1 251 ? -18.373 -20.441 -55.057 1.00 57.75 251 ASN A CA 1
ATOM 1997 C C . ASN A 1 251 ? -18.428 -21.790 -54.304 1.00 57.75 251 ASN A C 1
ATOM 1999 O O . ASN A 1 251 ? -18.811 -22.808 -54.879 1.00 57.75 251 ASN A O 1
ATOM 2003 N N . GLU A 1 252 ? -18.042 -21.823 -53.024 1.00 59.53 252 GLU A N 1
ATOM 2004 C CA . GLU A 1 252 ? -18.107 -23.034 -52.189 1.00 59.53 252 GLU A CA 1
ATOM 2005 C C . GLU A 1 252 ? -19.512 -23.286 -51.610 1.00 59.53 252 GLU A C 1
ATOM 2007 O O . GLU A 1 252 ? -19.812 -24.405 -51.196 1.00 59.53 252 GLU A O 1
ATOM 2012 N N . SER A 1 253 ? -20.400 -22.282 -51.625 1.00 58.44 253 SER A N 1
ATOM 2013 C CA . SER A 1 253 ? -21.785 -22.414 -51.140 1.00 58.44 253 SER A CA 1
ATOM 2014 C C . SER A 1 253 ? -22.794 -22.903 -52.193 1.00 58.44 253 SER A C 1
ATOM 2016 O O . SER A 1 253 ? -23.878 -23.346 -51.821 1.00 58.44 253 SER A O 1
ATOM 2018 N N . ASP A 1 254 ? -22.405 -22.949 -53.472 1.00 56.72 254 ASP A N 1
ATOM 2019 C CA . ASP A 1 254 ? -23.199 -23.517 -54.579 1.00 56.72 254 ASP A CA 1
ATOM 2020 C C . ASP A 1 254 ? -22.808 -24.972 -54.941 1.00 56.72 254 ASP A C 1
ATOM 2022 O O . ASP A 1 254 ? -23.371 -25.567 -55.864 1.00 56.72 254 ASP A O 1
ATOM 2026 N N . ALA A 1 255 ? -21.848 -25.571 -54.224 1.00 57.25 255 ALA A N 1
ATOM 2027 C CA . ALA A 1 255 ? -21.289 -26.896 -54.523 1.00 57.25 255 ALA A CA 1
ATOM 2028 C C . ALA A 1 255 ? -21.734 -28.028 -53.565 1.00 57.25 255 ALA A C 1
ATOM 2030 O O . ALA A 1 255 ? -21.166 -29.124 -53.621 1.00 57.25 255 ALA A O 1
ATOM 2031 N N . SER A 1 256 ? -22.744 -27.805 -52.714 1.00 46.81 256 SER A N 1
ATOM 2032 C CA . SER A 1 256 ? -23.286 -28.806 -51.769 1.00 46.81 256 SER A CA 1
ATOM 2033 C C . SER A 1 256 ? -24.784 -29.039 -51.912 1.00 46.81 256 SER A C 1
ATOM 2035 O O . SER A 1 256 ? -25.525 -28.035 -51.837 1.00 46.81 256 SER A O 1
#